Protein AF-A0A8K0U2E3-F1 (afdb_monomer)

Mean predicted aligned error: 23.63 Å

Structure (mmCIF, N/CA/C/O backbone):
data_AF-A0A8K0U2E3-F1
#
_entry.id   AF-A0A8K0U2E3-F1
#
loop_
_atom_site.group_PDB
_atom_site.id
_atom_site.type_symbol
_atom_site.label_atom_id
_atom_site.label_alt_id
_atom_site.label_comp_id
_atom_site.label_asym_id
_atom_site.label_entity_id
_atom_site.label_seq_id
_atom_site.pdbx_PDB_ins_code
_atom_site.Cartn_x
_atom_site.Cartn_y
_atom_site.Cartn_z
_atom_site.occupancy
_atom_site.B_iso_or_equiv
_atom_site.auth_seq_id
_atom_site.auth_comp_id
_atom_site.auth_asym_id
_atom_site.auth_atom_id
_atom_site.pdbx_PDB_model_num
ATOM 1 N N . MET A 1 1 ? -22.862 -29.286 44.235 1.00 39.91 1 MET A N 1
ATOM 2 C CA . MET A 1 1 ? -23.667 -28.315 43.467 1.00 39.91 1 MET A CA 1
ATOM 3 C C . MET A 1 1 ? -22.730 -27.291 42.843 1.00 39.91 1 MET A C 1
ATOM 5 O O . MET A 1 1 ? -22.127 -26.540 43.603 1.00 39.91 1 MET A O 1
ATOM 9 N N . PRO A 1 2 ? -22.522 -27.287 41.516 1.00 45.88 2 PRO A N 1
ATOM 10 C CA . PRO A 1 2 ? -21.773 -26.224 40.852 1.00 45.88 2 PRO A CA 1
ATOM 11 C C . PRO A 1 2 ? -22.603 -24.936 40.886 1.00 45.88 2 PRO A C 1
ATOM 13 O O . PRO A 1 2 ? -23.772 -24.949 40.513 1.00 45.88 2 PRO A O 1
ATOM 16 N N . LEU A 1 3 ? -22.011 -23.831 41.337 1.00 53.16 3 LEU A N 1
ATOM 17 C CA . LEU A 1 3 ? -22.626 -22.511 41.213 1.00 53.16 3 LEU A CA 1
ATOM 18 C C . LEU A 1 3 ? -22.460 -22.038 39.768 1.00 53.16 3 LEU A C 1
ATOM 20 O O . LEU A 1 3 ? -21.389 -21.555 39.389 1.00 53.16 3 LEU A O 1
ATOM 24 N N . ASP A 1 4 ? -23.514 -22.192 38.968 1.00 60.19 4 ASP A N 1
ATOM 25 C CA . ASP A 1 4 ? -23.563 -21.647 37.616 1.00 60.19 4 ASP A CA 1
ATOM 26 C C . ASP A 1 4 ? -23.392 -20.128 37.669 1.00 60.19 4 ASP A C 1
ATOM 28 O O . ASP A 1 4 ? -24.270 -19.385 38.110 1.00 60.19 4 ASP A O 1
ATOM 32 N N . LYS A 1 5 ? -22.238 -19.659 37.186 1.00 64.12 5 LYS A N 1
ATOM 33 C CA . LYS A 1 5 ? -21.924 -18.235 37.026 1.00 64.12 5 LYS A CA 1
ATOM 34 C C . LYS A 1 5 ? -22.698 -17.655 35.839 1.00 64.12 5 LYS A C 1
ATOM 36 O O . LYS A 1 5 ? -22.097 -17.242 34.846 1.00 64.12 5 LYS A O 1
ATOM 41 N N . GLN A 1 6 ? -24.027 -17.640 35.927 1.00 66.62 6 GLN A N 1
ATOM 42 C CA . GLN A 1 6 ? -24.852 -16.881 34.995 1.00 66.62 6 GLN A CA 1
ATOM 43 C C . GLN A 1 6 ? -24.512 -15.399 35.166 1.00 66.62 6 GLN A C 1
ATOM 45 O O . GLN A 1 6 ? -24.670 -14.820 36.240 1.00 66.62 6 GLN A O 1
ATOM 50 N N . SER A 1 7 ? -23.978 -14.794 34.107 1.00 76.00 7 SER A N 1
ATOM 51 C CA . SER A 1 7 ? -23.687 -13.362 34.103 1.00 76.00 7 SER A CA 1
ATOM 52 C C . SER A 1 7 ? -25.001 -12.584 34.148 1.00 76.00 7 SER A C 1
ATOM 54 O O . SER A 1 7 ? -25.938 -12.931 33.432 1.00 76.00 7 SER A O 1
ATOM 56 N N . TYR A 1 8 ? -25.057 -11.494 34.915 1.00 83.12 8 TYR A N 1
ATOM 57 C CA . TYR A 1 8 ? -26.234 -10.617 35.009 1.00 83.12 8 TYR A CA 1
ATOM 58 C C . TYR A 1 8 ? -26.709 -10.094 33.633 1.00 83.12 8 TYR A C 1
ATOM 60 O O . TYR A 1 8 ? -27.889 -9.831 33.424 1.00 83.12 8 TYR A O 1
ATOM 68 N N . GLY A 1 9 ? -25.803 -10.006 32.649 1.00 85.44 9 GLY A N 1
ATOM 69 C CA . GLY A 1 9 ? -26.162 -9.678 31.265 1.00 85.44 9 GLY A CA 1
ATOM 70 C C . GLY A 1 9 ? -26.927 -10.787 30.530 1.00 85.44 9 GLY A C 1
ATOM 71 O O . GLY A 1 9 ? -27.719 -10.486 29.643 1.00 85.44 9 GLY A O 1
ATOM 72 N N . GLN A 1 10 ? -26.736 -12.062 30.889 1.00 83.69 10 GLN A N 1
ATOM 73 C CA . GLN A 1 10 ? -27.467 -13.181 30.280 1.00 83.69 10 GLN A CA 1
ATOM 74 C C . GLN A 1 10 ? -28.921 -13.230 30.750 1.00 83.69 10 GLN A C 1
ATOM 76 O O . GLN A 1 10 ? -29.800 -13.413 29.915 1.00 83.69 10 GLN A O 1
ATOM 81 N N . SER A 1 11 ? -29.185 -13.021 32.044 1.00 86.12 11 SER A N 1
ATOM 82 C CA . SER A 1 11 ? -30.557 -12.955 32.566 1.00 86.12 11 SER A CA 1
ATOM 83 C C . SER A 1 11 ? -31.311 -11.732 32.037 1.00 86.12 11 SER A C 1
ATOM 85 O O . SER A 1 11 ? -32.476 -11.858 31.665 1.00 86.12 11 SER A O 1
ATOM 87 N N . TYR A 1 12 ? -30.640 -10.579 31.914 1.00 87.94 12 TYR A N 1
ATOM 88 C CA . TYR A 1 12 ? -31.217 -9.396 31.270 1.00 87.94 12 TYR A CA 1
ATOM 89 C C . TYR A 1 12 ? -31.563 -9.654 29.800 1.00 87.94 12 TYR A C 1
ATOM 91 O O . TYR A 1 12 ? -32.677 -9.385 29.379 1.00 87.94 12 TYR A O 1
ATOM 99 N N . LEU A 1 13 ? -30.652 -10.219 29.002 1.00 86.44 13 LEU A N 1
ATOM 100 C CA . LEU A 1 13 ? -30.943 -10.506 27.592 1.00 86.44 13 LEU A CA 1
ATOM 101 C C . LEU A 1 13 ? -32.014 -11.601 27.422 1.00 86.44 13 LEU A C 1
ATOM 103 O O . LEU A 1 13 ? -32.830 -11.514 26.504 1.00 86.44 13 LEU A O 1
ATOM 107 N N . ALA A 1 14 ? -32.065 -12.594 28.315 1.00 87.00 14 ALA A N 1
ATOM 108 C CA . ALA A 1 14 ? -33.089 -13.638 28.295 1.00 87.00 14 ALA A CA 1
ATOM 109 C C . ALA A 1 14 ? -34.511 -13.082 28.500 1.00 87.00 14 ALA A C 1
ATOM 111 O O . ALA A 1 14 ? -35.442 -13.579 27.866 1.00 87.00 14 ALA A O 1
ATOM 112 N N . SER A 1 15 ? -34.698 -12.021 29.300 1.00 89.2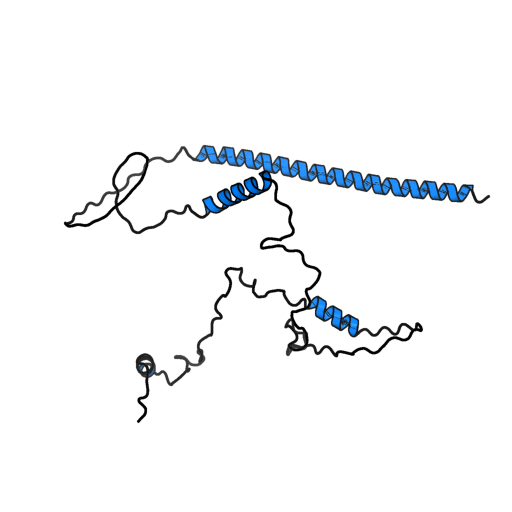5 15 SER A N 1
ATOM 113 C CA . SER A 1 15 ? -36.022 -11.390 29.458 1.00 89.25 15 SER A CA 1
ATOM 114 C C . SER A 1 15 ? -36.508 -10.661 28.196 1.00 89.25 15 SER A C 1
ATOM 116 O O . SER A 1 15 ? -37.713 -10.518 28.009 1.00 89.25 15 SER A O 1
ATOM 118 N N . TYR A 1 16 ? -35.601 -10.299 27.279 1.00 88.44 16 TYR A N 1
ATOM 119 C CA . TYR A 1 16 ? -35.923 -9.820 25.925 1.00 88.44 16 TYR A CA 1
ATOM 120 C C . TYR A 1 16 ? -36.049 -10.953 24.888 1.00 88.44 16 TYR A C 1
ATOM 122 O O . TYR A 1 16 ? -36.019 -10.698 23.684 1.00 88.44 16 TYR A O 1
ATOM 130 N N . GLY A 1 17 ? -36.182 -12.208 25.329 1.00 85.69 17 GLY A N 1
ATOM 131 C CA . GLY A 1 17 ? -36.359 -13.365 24.449 1.00 85.69 17 GLY A CA 1
ATOM 132 C C . GLY A 1 17 ? -35.062 -13.928 23.861 1.00 85.69 17 GLY A C 1
ATOM 133 O O . GLY A 1 17 ? -35.114 -14.680 22.888 1.00 85.69 17 GLY A O 1
ATOM 134 N N . TRP A 1 18 ? -33.890 -13.599 24.420 1.00 86.25 18 TRP A N 1
ATOM 135 C CA . TRP A 1 18 ? -32.633 -14.204 23.973 1.00 86.25 18 TRP A CA 1
ATOM 136 C C . TRP A 1 18 ? -32.542 -15.678 24.392 1.00 86.25 18 TRP A C 1
ATOM 138 O O . TRP A 1 18 ? -32.376 -15.997 25.567 1.00 86.25 18 TRP A O 1
ATOM 148 N N . SER A 1 19 ? -32.630 -16.585 23.419 1.00 78.50 19 SER A N 1
ATOM 149 C CA . SER A 1 19 ? -32.786 -18.027 23.654 1.00 78.50 19 SER A CA 1
ATOM 150 C C . SER A 1 19 ? -31.511 -18.788 24.034 1.00 78.50 19 SER A C 1
ATOM 152 O O . SER A 1 19 ? -31.598 -19.971 24.359 1.00 78.50 19 SER A O 1
ATOM 154 N N . GLY A 1 20 ? -30.321 -18.177 23.986 1.00 76.25 20 GLY A N 1
ATOM 155 C CA . GLY A 1 20 ? -29.100 -18.871 24.400 1.00 76.25 20 GLY A CA 1
ATOM 156 C C . GLY A 1 20 ? -27.780 -18.284 23.908 1.00 76.25 20 GLY A C 1
ATOM 157 O O . GLY A 1 20 ? -27.699 -17.182 23.367 1.00 76.25 20 GLY A O 1
ATOM 158 N N . LYS A 1 21 ? -26.707 -19.058 24.116 1.00 71.94 21 LYS A N 1
ATOM 159 C CA . LYS A 1 21 ? -25.337 -18.690 23.736 1.00 71.94 21 LYS A CA 1
ATOM 160 C C . LYS A 1 21 ? -25.211 -18.603 22.216 1.00 71.94 21 LYS A C 1
ATOM 162 O O . LYS A 1 21 ? -25.062 -19.621 21.550 1.00 71.94 21 LYS A O 1
ATOM 167 N N . GLY A 1 22 ? -25.201 -17.378 21.704 1.00 69.62 22 GLY A N 1
ATOM 168 C CA . GLY A 1 22 ? -24.939 -17.117 20.294 1.00 69.62 22 GLY A CA 1
ATOM 169 C C . GLY A 1 22 ? -26.155 -17.254 19.386 1.00 69.62 22 GLY A C 1
ATOM 170 O O . GLY A 1 22 ? -25.990 -17.536 18.213 1.00 69.62 22 GLY A O 1
ATOM 171 N N . THR A 1 23 ? -27.376 -17.037 19.871 1.00 74.19 23 THR A N 1
ATOM 172 C CA . THR A 1 23 ? -28.478 -16.680 18.959 1.00 74.19 23 THR A CA 1
ATOM 173 C C . THR A 1 23 ? -28.447 -15.166 18.726 1.00 74.19 23 THR A C 1
ATOM 175 O O . THR A 1 23 ? -28.093 -14.411 19.627 1.00 74.19 23 THR A O 1
ATOM 178 N N . GLY A 1 24 ? -28.801 -14.669 17.545 1.00 72.06 24 GLY A N 1
ATOM 179 C CA . GLY A 1 24 ? -29.057 -13.236 17.379 1.00 72.06 24 GLY A CA 1
ATOM 180 C C . GLY A 1 24 ? -30.372 -12.812 18.052 1.00 72.06 24 GLY A C 1
ATOM 181 O O . GLY A 1 24 ? -31.293 -13.616 18.139 1.00 72.06 24 GLY A O 1
ATOM 182 N N . LEU A 1 25 ? -30.518 -11.540 18.461 1.00 75.31 25 LEU A N 1
ATOM 183 C CA . LEU A 1 25 ? -31.824 -10.997 18.903 1.00 75.31 25 LEU A CA 1
ATOM 184 C C . LEU A 1 25 ? -32.874 -11.004 17.768 1.00 75.31 25 LEU A C 1
ATOM 186 O O . LEU A 1 25 ? -34.074 -10.938 18.004 1.00 75.31 25 LEU A O 1
ATOM 190 N N . ARG A 1 26 ? -32.412 -11.075 16.515 1.00 83.75 26 ARG A N 1
ATOM 191 C CA . ARG A 1 26 ? -33.229 -11.251 15.311 1.00 83.75 26 ARG A CA 1
ATOM 192 C C . ARG A 1 26 ? -32.776 -12.512 14.583 1.00 83.75 26 ARG A C 1
ATOM 194 O O . ARG A 1 26 ? -31.583 -12.823 14.578 1.00 83.75 26 ARG A O 1
ATOM 201 N N . HIS A 1 27 ? -33.703 -13.191 13.910 1.00 80.06 27 HIS A N 1
ATOM 202 C CA . HIS A 1 27 ? -33.363 -14.289 13.006 1.00 80.06 27 HIS A CA 1
ATOM 203 C C . HIS A 1 27 ? -32.354 -13.822 11.942 1.00 80.06 27 HIS A C 1
ATOM 205 O O . HIS A 1 27 ? -32.495 -12.739 11.375 1.00 80.06 27 HIS A O 1
ATOM 211 N N . GLY A 1 28 ? -31.317 -14.629 11.704 1.00 83.50 28 GLY A N 1
ATOM 212 C CA . GLY A 1 28 ? -30.241 -14.323 10.754 1.00 83.50 28 GLY A CA 1
ATOM 213 C C . GLY A 1 28 ? -29.160 -13.348 11.247 1.00 83.50 28 GLY A C 1
ATOM 214 O O . GLY A 1 28 ? -28.237 -13.059 10.487 1.00 83.50 28 GLY A O 1
ATOM 215 N N . ALA A 1 29 ? -29.224 -12.840 12.484 1.00 85.06 29 ALA A N 1
ATOM 216 C CA . ALA A 1 29 ? -28.121 -12.059 13.055 1.00 85.06 29 ALA A CA 1
ATOM 217 C C . ALA A 1 29 ? -26.962 -12.959 13.541 1.00 85.06 29 ALA A C 1
ATOM 219 O O . ALA A 1 29 ? -27.139 -14.152 13.778 1.00 85.06 29 ALA A O 1
ATOM 220 N N . ILE A 1 30 ? -25.761 -12.378 13.660 1.00 84.25 30 ILE A N 1
ATOM 221 C CA . ILE A 1 30 ? -24.518 -13.125 13.907 1.00 84.25 30 ILE A CA 1
ATOM 222 C C . ILE A 1 30 ? -24.527 -13.895 15.234 1.00 84.25 30 ILE A C 1
ATOM 224 O O . ILE A 1 30 ? -24.813 -13.346 16.294 1.00 84.25 30 ILE A O 1
ATOM 228 N N . GLU A 1 31 ? -24.141 -15.168 15.164 1.00 86.25 31 GLU A N 1
ATOM 229 C CA . GLU A 1 31 ? -24.108 -16.068 16.321 1.00 86.25 31 GLU A CA 1
ATOM 230 C C . GLU A 1 31 ? -22.836 -15.942 17.167 1.00 86.25 31 GLU A C 1
ATOM 232 O O . GLU A 1 31 ? -22.811 -16.246 18.359 1.00 86.25 31 GLU A O 1
ATOM 237 N N . ARG A 1 32 ? -21.734 -15.521 16.541 1.00 85.25 32 ARG A N 1
ATOM 238 C CA . ARG A 1 32 ? -20.401 -15.482 17.153 1.00 85.25 32 ARG A CA 1
ATOM 239 C C . ARG A 1 32 ? -19.838 -14.064 17.071 1.00 85.25 32 ARG A C 1
ATOM 241 O O . ARG A 1 32 ? -20.036 -13.405 16.048 1.00 85.25 32 ARG A O 1
ATOM 248 N N . PRO A 1 33 ? -19.125 -13.589 18.108 1.00 86.94 33 PRO A N 1
ATOM 249 C CA . PRO A 1 33 ? -18.471 -12.289 18.057 1.00 86.94 33 PRO A CA 1
ATOM 250 C C . PRO A 1 33 ? -17.431 -12.267 16.932 1.00 86.94 33 PRO A C 1
ATOM 252 O O . PRO A 1 33 ? -16.695 -13.234 16.727 1.00 86.94 33 PRO A O 1
ATOM 255 N N . LEU A 1 34 ? -17.354 -11.149 16.210 1.00 88.44 34 LEU A N 1
ATOM 256 C CA . LEU A 1 34 ? -16.350 -10.962 15.169 1.00 88.44 34 LEU A CA 1
ATOM 257 C C . LEU A 1 34 ? -14.987 -10.714 15.822 1.00 88.44 34 LEU A C 1
ATOM 259 O O . LEU A 1 34 ? -14.766 -9.682 16.453 1.00 88.44 34 LEU A O 1
ATOM 263 N N . ALA A 1 35 ? -14.062 -11.658 15.655 1.00 92.19 35 ALA A N 1
ATOM 264 C CA . ALA A 1 35 ? -12.676 -11.483 16.066 1.00 92.19 35 ALA A CA 1
ATOM 265 C C . ALA A 1 35 ? -11.995 -10.449 15.153 1.00 92.19 35 ALA A C 1
ATOM 267 O O . ALA A 1 35 ? -11.624 -10.755 14.020 1.00 92.19 35 ALA A O 1
ATOM 268 N N . ILE A 1 36 ? -11.839 -9.218 15.643 1.00 91.31 36 ILE A N 1
ATOM 269 C CA . ILE A 1 36 ? -11.103 -8.163 14.940 1.00 91.31 36 ILE A CA 1
ATOM 270 C C . ILE A 1 36 ? -9.603 -8.380 15.203 1.00 91.31 36 ILE A C 1
ATOM 272 O O . ILE A 1 36 ? -9.179 -8.268 16.355 1.00 91.31 36 ILE A O 1
ATOM 276 N N . PRO A 1 37 ? -8.778 -8.692 14.185 1.00 86.56 37 PRO A N 1
ATOM 277 C CA . PRO A 1 37 ? -7.342 -8.838 14.385 1.00 86.56 37 PRO A CA 1
ATOM 278 C C . PRO A 1 37 ? -6.730 -7.473 14.750 1.00 86.56 37 PRO A C 1
ATOM 280 O O . PRO A 1 37 ? -6.921 -6.506 14.005 1.00 86.56 37 PRO A O 1
ATOM 283 N N . PRO A 1 38 ? -5.990 -7.356 15.868 1.00 89.75 38 PRO A N 1
ATOM 284 C CA . PRO A 1 38 ? -5.374 -6.096 16.255 1.00 89.75 38 PRO A CA 1
ATOM 285 C C . PRO A 1 38 ? -4.257 -5.721 15.278 1.00 89.75 38 PRO A C 1
ATOM 287 O O . PRO A 1 38 ? -3.482 -6.569 14.824 1.00 89.75 38 PRO A O 1
ATOM 290 N N . LYS A 1 39 ? -4.145 -4.426 14.980 1.00 89.75 39 LYS A N 1
ATOM 291 C CA . LYS A 1 39 ? -3.051 -3.891 14.169 1.00 89.75 39 LYS A CA 1
ATOM 292 C C . LYS A 1 39 ? -1.750 -3.963 14.977 1.00 89.75 39 LYS A C 1
ATOM 294 O O . LYS A 1 39 ? -1.621 -3.279 15.987 1.00 89.75 39 LYS A O 1
ATOM 299 N N . LYS A 1 40 ? -0.798 -4.792 14.538 1.00 88.31 40 LYS A N 1
ATOM 300 C CA . LYS A 1 40 ? 0.477 -5.008 15.247 1.00 88.31 40 LYS A CA 1
ATOM 301 C C . LYS A 1 40 ? 1.491 -3.885 15.021 1.00 88.31 40 LYS A C 1
ATOM 303 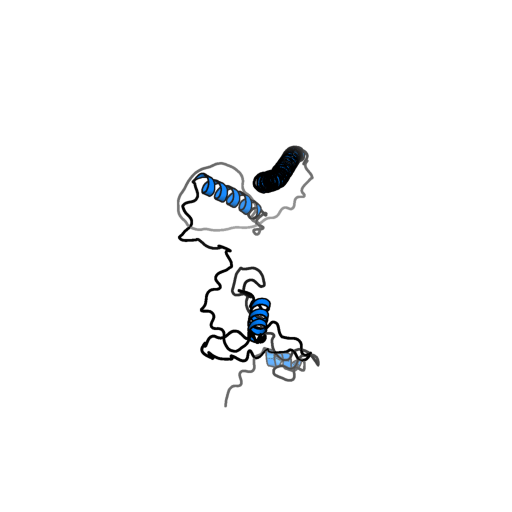O O . LYS A 1 40 ? 2.307 -3.619 15.895 1.00 88.31 40 LYS A O 1
ATOM 308 N N . ASN A 1 41 ? 1.442 -3.233 13.860 1.00 84.62 41 ASN A N 1
ATOM 309 C CA . ASN A 1 41 ? 2.393 -2.203 13.462 1.00 84.62 41 ASN A CA 1
ATOM 310 C C . ASN A 1 41 ? 1.783 -0.784 13.461 1.00 84.62 41 ASN A C 1
ATOM 312 O O . ASN A 1 41 ? 0.569 -0.578 13.417 1.00 84.62 41 ASN A O 1
ATOM 316 N N . LEU A 1 42 ? 2.645 0.235 13.412 1.00 87.56 42 LEU A N 1
ATOM 317 C CA . LEU A 1 42 ? 2.232 1.613 13.107 1.00 87.56 42 LEU A CA 1
ATOM 318 C C . LEU A 1 42 ? 2.202 1.914 11.594 1.00 87.56 42 LEU A C 1
ATOM 320 O O . LEU A 1 42 ? 1.764 2.990 11.198 1.00 87.56 42 LEU A O 1
ATOM 324 N N . GLY A 1 43 ? 2.599 0.961 10.742 1.00 84.12 43 GLY A N 1
ATOM 325 C CA . GLY A 1 43 ? 2.661 1.113 9.285 1.00 84.12 43 GLY A CA 1
ATOM 326 C C . GLY A 1 43 ? 1.306 1.302 8.590 1.00 84.12 43 GLY A C 1
ATOM 327 O O . GLY A 1 43 ? 0.243 1.276 9.211 1.00 84.12 43 GLY A O 1
ATOM 328 N N . GLY A 1 44 ? 1.338 1.498 7.270 1.00 84.31 44 GLY A N 1
ATOM 329 C CA . GLY A 1 44 ? 0.122 1.560 6.455 1.00 84.31 44 GLY A C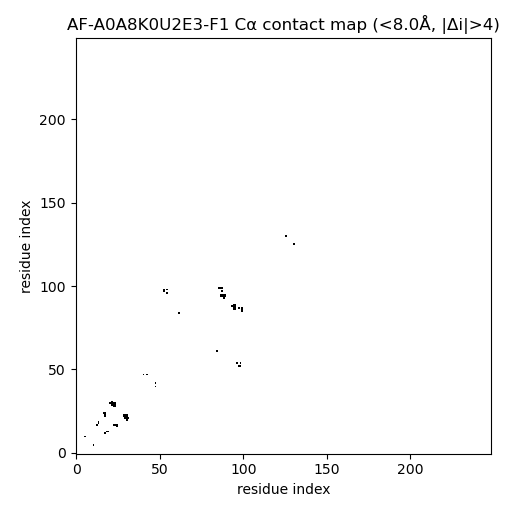A 1
ATOM 330 C C . GLY A 1 44 ? -0.667 0.246 6.486 1.00 84.31 44 GLY A C 1
ATOM 331 O O . GLY A 1 44 ? -0.099 -0.828 6.698 1.00 84.31 44 GLY A O 1
ATOM 332 N N . LEU A 1 45 ? -1.981 0.321 6.254 1.00 79.00 45 LEU A N 1
ATOM 333 C CA . LEU A 1 45 ? -2.809 -0.874 6.097 1.00 79.00 45 LEU A CA 1
ATOM 334 C C . LEU A 1 45 ? -2.277 -1.690 4.909 1.00 79.00 45 LEU A C 1
ATOM 336 O O . LEU A 1 45 ? -2.157 -1.169 3.804 1.00 79.00 45 LEU A O 1
ATOM 340 N N . GLY A 1 46 ? -1.934 -2.955 5.146 1.00 75.62 46 GLY A N 1
ATOM 341 C CA . GLY A 1 46 ? -1.296 -3.797 4.136 1.00 75.62 46 GLY A CA 1
ATOM 342 C C . GLY A 1 46 ? 0.232 -3.721 4.075 1.00 75.62 46 GLY A C 1
ATOM 343 O O . GLY A 1 46 ? 0.783 -4.394 3.215 1.00 75.62 46 GLY A O 1
ATOM 344 N N . LYS A 1 47 ? 0.917 -2.990 4.977 1.00 77.88 47 LYS A N 1
ATOM 345 C CA . LYS A 1 47 ? 2.377 -3.136 5.153 1.00 77.88 47 LYS A CA 1
ATOM 346 C C . LYS A 1 47 ? 2.707 -4.573 5.576 1.00 77.88 47 LYS A C 1
ATOM 348 O O . LYS A 1 47 ? 3.309 -5.277 4.787 1.00 77.88 47 LYS A O 1
ATOM 353 N N . ASP A 1 48 ? 2.123 -5.035 6.691 1.00 68.31 48 ASP A N 1
ATOM 354 C CA . ASP A 1 48 ? 2.257 -6.415 7.213 1.00 68.31 48 ASP A CA 1
ATOM 355 C C . ASP A 1 48 ? 1.575 -7.492 6.331 1.00 68.31 48 ASP A C 1
ATOM 357 O O . ASP A 1 48 ? 1.356 -8.631 6.744 1.00 68.31 48 ASP A O 1
ATOM 361 N N . ARG A 1 49 ? 1.205 -7.154 5.088 1.00 68.44 49 ARG A N 1
ATOM 362 C CA . ARG A 1 49 ? 1.077 -8.145 4.008 1.00 68.44 49 ARG A CA 1
ATOM 363 C C . ARG A 1 49 ? 2.449 -8.285 3.344 1.00 68.44 49 ARG A C 1
ATOM 365 O O . ARG A 1 49 ? 2.541 -8.212 2.118 1.00 68.44 49 ARG A O 1
ATOM 372 N N . ASP A 1 50 ? 3.474 -8.402 4.193 1.00 62.66 50 ASP A N 1
ATOM 373 C CA . ASP A 1 50 ? 4.882 -8.253 3.850 1.00 62.66 50 ASP A CA 1
ATOM 374 C C . ASP A 1 50 ? 5.242 -9.173 2.694 1.00 62.66 50 ASP A C 1
ATOM 376 O O . ASP A 1 50 ? 4.748 -10.304 2.609 1.00 62.66 50 ASP A O 1
ATOM 380 N N . GLU A 1 51 ? 6.111 -8.662 1.819 1.00 59.44 51 GLU A N 1
ATOM 381 C CA . GLU A 1 51 ? 6.758 -9.441 0.765 1.00 59.44 51 GLU A CA 1
ATOM 382 C C . GLU A 1 51 ? 5.743 -10.314 0.027 1.00 59.44 51 GLU A C 1
ATOM 384 O O . GLU A 1 51 ? 5.716 -11.544 0.156 1.00 59.44 51 GLU A O 1
ATOM 389 N N . ALA A 1 52 ? 4.829 -9.643 -0.686 1.00 60.69 52 ALA A N 1
ATOM 390 C CA . ALA A 1 52 ? 3.797 -10.297 -1.472 1.00 60.69 52 ALA A CA 1
ATOM 391 C C . ALA A 1 52 ? 4.436 -11.436 -2.266 1.00 60.69 52 ALA A C 1
ATOM 393 O O . ALA A 1 52 ? 5.257 -11.180 -3.144 1.00 60.69 52 ALA A O 1
ATOM 394 N N . PHE A 1 53 ? 4.063 -12.675 -1.912 1.00 65.38 53 PHE A N 1
ATOM 395 C CA . PHE A 1 53 ? 4.500 -13.889 -2.593 1.00 65.38 53 PHE A CA 1
ATOM 396 C C . PHE A 1 53 ? 4.430 -13.611 -4.088 1.00 65.38 53 PHE A C 1
ATOM 398 O O . PHE A 1 53 ? 3.322 -13.323 -4.565 1.00 65.38 53 PHE A O 1
ATOM 405 N N . PRO A 1 54 ? 5.577 -13.580 -4.793 1.00 77.62 54 PRO A N 1
ATOM 406 C CA . PRO A 1 54 ? 5.614 -13.129 -6.168 1.00 77.62 54 PRO A CA 1
ATOM 407 C C . PRO A 1 54 ? 4.978 -14.234 -7.000 1.00 77.62 54 PRO A C 1
ATOM 409 O O . PRO A 1 54 ? 5.649 -15.118 -7.517 1.00 77.62 54 PRO A O 1
ATOM 412 N N . PHE A 1 55 ? 3.646 -14.225 -7.075 1.00 76.44 55 PHE A N 1
ATOM 413 C CA . PHE A 1 55 ? 2.892 -15.331 -7.654 1.00 76.44 55 PHE A CA 1
ATOM 414 C C . PHE A 1 55 ? 3.277 -15.528 -9.121 1.00 76.44 55 PHE A C 1
ATOM 416 O O . PHE A 1 55 ? 3.271 -16.654 -9.593 1.00 76.44 55 PHE A O 1
ATOM 423 N N . TRP A 1 56 ? 3.664 -14.442 -9.801 1.00 81.19 56 TRP A N 1
ATOM 424 C CA . TRP A 1 56 ? 4.256 -14.453 -11.133 1.00 81.19 56 TRP A CA 1
ATOM 425 C C . TRP A 1 56 ? 5.574 -15.217 -11.201 1.00 81.19 56 TRP A C 1
ATOM 427 O O . TRP A 1 56 ? 5.748 -15.982 -12.136 1.00 81.19 56 TRP A O 1
ATOM 437 N N . ASP A 1 57 ? 6.467 -15.050 -10.226 1.00 78.38 57 ASP A N 1
ATOM 438 C CA . ASP A 1 57 ? 7.752 -15.754 -10.166 1.00 78.38 57 ASP A CA 1
ATOM 439 C C . ASP A 1 57 ? 7.543 -17.243 -9.862 1.00 78.38 57 ASP A C 1
ATOM 441 O O . ASP A 1 57 ? 8.037 -18.098 -10.585 1.00 78.38 57 ASP A O 1
ATOM 445 N N . HIS A 1 58 ? 6.684 -17.580 -8.894 1.00 79.00 58 HIS A N 1
ATOM 446 C CA . HIS A 1 58 ? 6.329 -18.977 -8.621 1.00 79.00 58 HIS A CA 1
ATOM 447 C C . HIS A 1 58 ? 5.586 -19.644 -9.796 1.00 79.00 58 HIS A C 1
ATOM 449 O O . HIS A 1 58 ? 5.826 -20.811 -10.106 1.00 79.00 58 HIS A O 1
ATOM 455 N N . LEU A 1 59 ? 4.685 -18.921 -10.471 1.00 83.06 59 LEU A N 1
ATOM 456 C CA . LEU A 1 59 ? 4.002 -19.392 -11.679 1.00 83.06 59 LEU A CA 1
ATOM 457 C C . LEU A 1 59 ? 4.992 -19.580 -12.834 1.00 83.06 59 LEU A C 1
ATOM 459 O O . LEU A 1 59 ? 4.914 -20.589 -13.528 1.00 83.06 59 LEU A O 1
ATOM 463 N N . PHE A 1 60 ? 5.928 -18.647 -13.016 1.00 83.56 60 PHE A N 1
ATOM 464 C CA . PHE A 1 60 ? 6.963 -18.710 -14.043 1.00 83.56 60 PHE A CA 1
ATOM 465 C C . PHE A 1 60 ? 7.942 -19.860 -13.790 1.00 83.56 60 PHE A C 1
ATOM 467 O O . PHE A 1 60 ? 8.164 -20.656 -14.693 1.00 83.56 60 PHE A O 1
ATOM 474 N N . ALA A 1 61 ? 8.453 -20.009 -12.566 1.00 82.69 61 ALA A N 1
ATOM 475 C CA . ALA A 1 61 ? 9.362 -21.083 -12.172 1.00 82.69 61 ALA A CA 1
ATOM 476 C C . ALA A 1 61 ? 8.717 -22.475 -12.277 1.00 82.69 61 ALA A C 1
ATOM 478 O O . ALA A 1 61 ? 9.375 -23.444 -12.645 1.00 82.69 61 ALA A O 1
ATOM 479 N N . ALA A 1 62 ? 7.422 -22.598 -11.980 1.00 79.94 62 ALA A N 1
ATOM 480 C CA . ALA A 1 62 ? 6.694 -23.845 -12.192 1.00 79.94 62 ALA A CA 1
ATOM 481 C C . ALA A 1 62 ? 6.399 -24.103 -13.680 1.00 79.94 62 ALA A C 1
ATOM 483 O O . ALA A 1 62 ? 6.478 -25.245 -14.126 1.00 79.94 62 ALA A O 1
ATOM 484 N N . ALA A 1 63 ? 6.078 -23.063 -14.458 1.00 81.88 63 ALA A N 1
ATOM 485 C CA . ALA A 1 63 ? 5.855 -23.185 -15.896 1.00 81.88 63 ALA A CA 1
ATOM 486 C C . ALA A 1 63 ? 7.146 -23.551 -16.643 1.00 81.88 63 ALA A C 1
ATOM 488 O O . ALA A 1 63 ? 7.114 -24.441 -17.485 1.00 81.88 63 ALA A O 1
ATOM 489 N N . SER A 1 64 ? 8.286 -22.941 -16.305 1.00 82.25 64 SER A N 1
ATOM 490 C CA . SER A 1 64 ? 9.583 -23.277 -16.902 1.00 82.25 64 SER A CA 1
ATOM 491 C C . SER A 1 64 ? 10.005 -24.709 -16.569 1.00 82.25 64 SER A C 1
ATOM 493 O O . SER A 1 64 ? 10.406 -25.434 -17.473 1.00 82.25 64 SER A O 1
ATOM 495 N N . LYS A 1 65 ? 9.806 -25.165 -15.322 1.00 79.19 65 LYS A N 1
ATOM 496 C CA . LYS A 1 65 ? 10.000 -26.575 -14.929 1.00 79.19 65 LYS A CA 1
ATOM 497 C C . LYS A 1 65 ? 9.063 -27.552 -15.653 1.00 79.19 65 LYS A C 1
ATOM 499 O O . LYS A 1 65 ? 9.439 -28.697 -15.876 1.00 79.19 65 LYS A O 1
ATOM 504 N N . ALA A 1 66 ? 7.847 -27.131 -16.006 1.00 77.31 66 ALA A N 1
ATOM 505 C CA . ALA A 1 66 ? 6.883 -27.974 -16.716 1.00 77.31 66 ALA A CA 1
ATOM 506 C C . ALA A 1 66 ? 7.159 -28.084 -18.230 1.00 77.31 66 ALA A C 1
ATOM 508 O O . ALA A 1 66 ? 6.713 -29.044 -18.863 1.00 77.31 66 ALA A O 1
ATOM 509 N N . ILE A 1 67 ? 7.881 -27.128 -18.826 1.00 79.19 67 ILE A N 1
ATOM 510 C CA . ILE A 1 67 ? 8.224 -27.135 -20.254 1.00 79.19 67 ILE A CA 1
ATOM 511 C C . ILE A 1 67 ? 9.498 -27.968 -20.460 1.00 79.19 67 ILE A C 1
ATOM 513 O O . ILE A 1 67 ? 10.613 -27.454 -20.529 1.00 79.19 67 ILE A O 1
ATOM 517 N N . THR A 1 68 ? 9.321 -29.280 -20.603 1.00 70.81 68 THR A N 1
ATOM 518 C CA . THR A 1 68 ? 10.388 -30.200 -21.024 1.00 70.81 68 THR A CA 1
ATOM 519 C C . THR A 1 68 ? 10.656 -30.052 -22.525 1.00 70.81 68 THR A C 1
ATOM 521 O O . THR A 1 68 ? 10.078 -30.746 -23.363 1.00 70.81 68 THR A O 1
ATOM 524 N N . ILE A 1 69 ? 11.544 -29.124 -22.894 1.00 70.44 69 ILE A N 1
ATOM 525 C CA . ILE A 1 69 ? 12.042 -29.039 -24.272 1.00 70.44 69 ILE A CA 1
ATOM 526 C C . ILE A 1 69 ? 12.966 -30.236 -24.508 1.00 70.44 69 ILE A C 1
ATOM 528 O O . ILE A 1 69 ? 14.053 -30.302 -23.940 1.00 70.44 69 ILE A O 1
ATOM 532 N N . LYS A 1 70 ? 12.557 -31.171 -25.374 1.00 61.09 70 LYS A N 1
ATOM 533 C CA . LYS A 1 70 ? 13.447 -32.223 -25.888 1.00 61.09 70 LYS A CA 1
ATOM 534 C C . LYS A 1 70 ? 14.472 -31.607 -26.843 1.00 61.09 70 LYS A C 1
ATOM 536 O O . LYS A 1 70 ? 14.308 -31.668 -28.060 1.00 61.09 70 LYS A O 1
ATOM 541 N N . VAL A 1 71 ? 15.512 -30.997 -26.286 1.00 53.78 71 VAL A N 1
ATOM 542 C CA . VAL A 1 71 ? 16.723 -30.660 -27.033 1.00 53.78 71 VAL A CA 1
ATOM 543 C C . VAL A 1 71 ? 17.473 -31.968 -27.248 1.00 53.78 71 VAL A C 1
ATOM 545 O O . VAL A 1 71 ? 17.984 -32.556 -26.302 1.00 53.78 71 VAL A O 1
ATOM 548 N N . THR A 1 72 ? 17.509 -32.456 -28.485 1.00 46.31 72 THR A N 1
ATOM 549 C CA . THR A 1 72 ? 18.362 -33.587 -28.865 1.00 46.31 72 THR A CA 1
ATOM 550 C C . THR A 1 72 ? 19.804 -33.098 -28.976 1.00 46.31 72 THR A C 1
ATOM 552 O O . THR A 1 72 ? 20.280 -32.817 -30.076 1.00 46.31 72 THR A O 1
ATOM 555 N N . SER A 1 73 ? 20.469 -32.947 -27.834 1.00 49.06 73 SER A N 1
ATOM 556 C CA . SER A 1 73 ? 21.914 -32.768 -27.757 1.00 49.06 73 SER A CA 1
ATOM 557 C C . SER A 1 73 ? 22.451 -33.638 -26.630 1.00 49.06 73 SER A C 1
ATOM 559 O O . SER A 1 73 ? 21.899 -33.659 -25.536 1.00 49.06 73 SER A O 1
ATOM 561 N N . ASP A 1 74 ? 23.484 -34.383 -26.981 1.00 53.00 74 ASP A N 1
ATOM 562 C CA . ASP A 1 74 ? 24.178 -35.402 -26.206 1.00 53.00 74 ASP A CA 1
ATOM 563 C C . ASP A 1 74 ? 24.986 -34.776 -25.054 1.00 53.00 74 ASP A C 1
ATOM 565 O O . ASP A 1 74 ? 25.967 -34.093 -25.326 1.00 53.00 74 ASP A O 1
ATOM 569 N N . GLU A 1 75 ? 24.550 -34.961 -23.802 1.00 48.62 75 GLU A N 1
ATOM 570 C CA . GLU A 1 75 ? 25.398 -35.020 -22.593 1.00 48.62 75 GLU A CA 1
ATOM 571 C C . GLU A 1 75 ? 24.565 -35.507 -21.387 1.00 48.62 75 GLU A C 1
ATOM 573 O O . GLU A 1 75 ? 23.363 -35.237 -21.297 1.00 48.62 75 GLU A O 1
ATOM 578 N N . GLU A 1 76 ? 25.181 -36.279 -20.486 1.00 53.03 76 GLU A N 1
ATOM 579 C CA . GLU A 1 76 ? 24.511 -36.867 -19.315 1.00 53.03 76 GLU A CA 1
ATOM 580 C C . GLU A 1 76 ? 24.430 -35.874 -18.148 1.00 53.03 76 GLU A C 1
ATOM 582 O O . GLU A 1 76 ? 25.440 -35.277 -17.783 1.00 53.03 76 GLU A O 1
ATOM 587 N N . ASP A 1 77 ? 23.259 -35.746 -17.511 1.00 45.19 77 ASP A N 1
ATOM 588 C CA . ASP A 1 77 ? 23.141 -35.056 -16.219 1.00 45.19 77 ASP A CA 1
ATOM 589 C C . ASP A 1 77 ? 21.971 -35.592 -15.361 1.00 45.19 77 ASP A C 1
ATOM 591 O O . ASP A 1 77 ? 20.949 -36.067 -15.873 1.00 45.19 77 ASP A O 1
ATOM 595 N N . ASP A 1 78 ? 22.152 -35.551 -14.040 1.00 46.25 78 ASP A N 1
ATOM 596 C CA . ASP A 1 78 ? 21.412 -36.329 -13.026 1.00 46.25 78 ASP A CA 1
ATOM 597 C C . ASP A 1 78 ? 19.914 -35.935 -12.864 1.00 46.25 78 ASP A C 1
ATOM 599 O O . ASP A 1 78 ? 19.590 -34.743 -12.764 1.00 46.25 78 ASP A O 1
ATOM 603 N N . PRO A 1 79 ? 18.962 -36.890 -12.719 1.00 46.97 79 PRO A N 1
ATOM 604 C CA . PRO A 1 79 ? 17.535 -36.603 -12.528 1.00 46.97 79 PRO A CA 1
ATOM 605 C C . PRO A 1 79 ? 17.199 -36.153 -11.091 1.00 46.97 79 PRO A C 1
ATOM 607 O O . PRO A 1 79 ? 16.484 -36.828 -10.342 1.00 46.97 79 PRO A O 1
ATOM 610 N N . SER A 1 80 ? 17.676 -34.971 -10.704 1.00 44.22 80 SER A N 1
ATOM 611 C CA . SER A 1 80 ? 17.390 -34.365 -9.398 1.00 44.22 80 SER A CA 1
ATOM 612 C C . SER A 1 80 ? 15.958 -33.797 -9.302 1.00 44.22 80 SER A C 1
ATOM 614 O O . SER A 1 80 ? 15.637 -32.708 -9.768 1.00 44.22 80 SER A O 1
ATOM 616 N N . GLU A 1 81 ? 15.091 -34.576 -8.649 1.00 48.62 81 GLU A N 1
ATOM 617 C CA . GLU A 1 81 ? 13.775 -34.212 -8.094 1.00 48.62 81 GLU A CA 1
ATOM 618 C C . GLU A 1 81 ? 12.788 -33.439 -8.997 1.00 48.62 81 GLU A C 1
ATOM 620 O O . GLU A 1 81 ? 12.627 -32.213 -8.926 1.00 48.62 81 GLU A O 1
ATOM 625 N N . VAL A 1 82 ? 11.947 -34.200 -9.713 1.00 49.84 82 VAL A N 1
ATOM 626 C CA . VAL A 1 82 ? 10.697 -33.703 -10.320 1.00 49.84 82 VAL A CA 1
ATOM 627 C C . VAL A 1 82 ? 9.674 -33.358 -9.225 1.00 49.84 82 VAL A C 1
ATOM 629 O O . VAL A 1 82 ? 8.708 -34.077 -8.967 1.00 49.84 82 VAL A O 1
ATOM 632 N N . THR A 1 83 ? 9.883 -32.224 -8.560 1.00 51.25 83 THR A N 1
ATOM 633 C CA . THR A 1 83 ? 8.967 -31.664 -7.560 1.00 51.25 83 THR A CA 1
ATOM 634 C C . THR A 1 83 ? 7.679 -31.189 -8.235 1.00 51.25 83 THR A C 1
ATOM 636 O O . THR A 1 83 ? 7.582 -30.066 -8.731 1.00 51.25 83 THR A O 1
ATOM 639 N N . THR A 1 84 ? 6.658 -32.052 -8.261 1.00 56.12 84 THR A N 1
ATOM 640 C CA . THR A 1 84 ? 5.330 -31.739 -8.811 1.00 56.12 84 THR A CA 1
ATOM 641 C C . THR A 1 84 ? 4.677 -30.599 -8.024 1.00 56.12 84 THR A C 1
ATOM 643 O O . THR A 1 84 ? 4.160 -30.797 -6.921 1.00 56.12 84 THR A O 1
ATOM 646 N N . VAL A 1 85 ? 4.704 -29.389 -8.587 1.00 60.78 85 VAL A N 1
ATOM 647 C CA . VAL A 1 85 ? 4.217 -28.174 -7.920 1.00 60.78 85 VAL A CA 1
ATOM 648 C C . VAL A 1 85 ? 2.683 -28.154 -7.904 1.00 60.78 85 VAL A C 1
ATOM 650 O O . VAL A 1 85 ? 2.030 -27.724 -8.856 1.00 60.78 85 VAL A O 1
ATOM 653 N N . ASN A 1 86 ? 2.090 -28.628 -6.806 1.00 65.88 86 ASN A N 1
ATOM 654 C CA . ASN A 1 86 ? 0.638 -28.690 -6.637 1.00 65.88 86 ASN A CA 1
ATOM 655 C C . ASN A 1 86 ? 0.020 -27.291 -6.467 1.00 65.88 86 ASN A C 1
ATOM 657 O O . ASN A 1 86 ? 0.067 -26.681 -5.397 1.00 65.88 86 ASN A O 1
ATOM 661 N N . PHE A 1 87 ? -0.605 -26.786 -7.532 1.00 68.94 87 PHE A N 1
ATOM 662 C CA . PHE A 1 87 ? -1.320 -25.512 -7.516 1.00 68.94 87 PHE A CA 1
ATOM 663 C C . PHE A 1 87 ? -2.718 -25.628 -6.902 1.00 68.94 87 PHE A C 1
ATOM 665 O O . PHE A 1 87 ? -3.610 -26.263 -7.465 1.00 68.94 87 PHE A O 1
ATOM 672 N N . ASN A 1 88 ? -2.953 -24.889 -5.818 1.00 70.94 88 ASN A N 1
ATOM 673 C CA . ASN A 1 88 ? -4.294 -24.683 -5.276 1.00 70.94 88 ASN A CA 1
ATOM 674 C C . ASN A 1 88 ? -5.148 -23.876 -6.269 1.00 70.94 88 ASN A C 1
ATOM 676 O O . ASN A 1 88 ? -4.907 -22.680 -6.473 1.00 70.94 88 ASN A O 1
ATOM 680 N N . ARG A 1 89 ? -6.157 -24.514 -6.870 1.00 80.56 89 ARG A N 1
ATOM 681 C CA . ARG A 1 89 ? -7.172 -23.857 -7.709 1.00 80.56 89 ARG A CA 1
ATOM 682 C C . ARG A 1 89 ? -8.374 -23.447 -6.855 1.00 80.56 89 ARG A C 1
ATOM 684 O O . ARG A 1 89 ? -8.738 -24.123 -5.899 1.00 80.56 89 ARG A O 1
ATOM 691 N N . THR A 1 90 ? -8.983 -22.321 -7.198 1.00 76.62 90 THR A N 1
ATOM 692 C CA . THR A 1 90 ? -10.288 -21.903 -6.666 1.00 76.62 90 THR A CA 1
ATOM 693 C C . THR A 1 90 ? -11.405 -22.780 -7.240 1.00 76.62 90 THR A C 1
ATOM 695 O O . THR A 1 90 ? -11.204 -23.459 -8.246 1.00 76.62 90 THR A O 1
ATOM 698 N N . THR A 1 91 ? -12.602 -22.746 -6.645 1.00 78.69 91 THR A N 1
ATOM 699 C CA . THR A 1 91 ? -13.781 -23.516 -7.099 1.00 78.69 91 THR A CA 1
ATOM 700 C C . THR A 1 91 ? -14.144 -23.270 -8.571 1.00 78.69 91 THR A C 1
ATOM 702 O O . THR A 1 91 ? -14.723 -24.134 -9.216 1.00 78.69 91 THR A O 1
ATOM 705 N N . THR A 1 92 ? -13.769 -22.114 -9.128 1.00 79.56 92 THR A N 1
ATOM 706 C CA . THR A 1 92 ? -13.947 -21.746 -10.543 1.00 79.56 92 THR A CA 1
ATOM 707 C C . THR A 1 92 ? -12.809 -22.222 -11.461 1.00 79.56 92 THR A C 1
ATOM 709 O O . THR A 1 92 ? -12.739 -21.815 -12.617 1.00 79.56 92 THR A O 1
ATOM 712 N N . GLY A 1 93 ? -11.879 -23.044 -10.964 1.00 77.62 93 GLY A N 1
ATOM 713 C CA . GLY A 1 93 ? -10.730 -23.570 -11.713 1.00 77.62 93 GLY A CA 1
ATOM 714 C C . GLY A 1 93 ? -9.535 -22.614 -11.839 1.00 77.62 93 GLY A C 1
ATOM 715 O O . GLY A 1 93 ? -8.469 -23.033 -12.289 1.00 77.62 93 GLY A O 1
ATOM 716 N N . ILE A 1 94 ? -9.667 -21.356 -11.405 1.00 79.31 94 ILE A N 1
ATOM 717 C CA . ILE A 1 94 ? -8.615 -20.332 -11.505 1.00 79.31 94 ILE A CA 1
ATOM 718 C C . ILE A 1 94 ? -7.516 -20.607 -10.467 1.00 79.31 94 ILE A C 1
ATOM 720 O O . ILE A 1 94 ? -7.822 -20.880 -9.303 1.00 79.31 94 ILE A O 1
ATOM 724 N N . ILE A 1 95 ? -6.243 -20.505 -10.865 1.00 78.69 95 ILE A N 1
ATOM 725 C CA . ILE A 1 95 ? -5.075 -20.639 -9.975 1.00 78.69 95 ILE A CA 1
ATOM 726 C C . ILE A 1 95 ? -5.166 -19.590 -8.855 1.00 78.69 95 ILE A C 1
ATOM 728 O O . ILE A 1 95 ? -5.383 -18.409 -9.121 1.00 78.69 95 ILE A O 1
ATOM 732 N N . SER A 1 96 ? -5.038 -20.005 -7.592 1.00 73.69 96 SER A N 1
ATOM 733 C CA . SER A 1 96 ? -5.182 -19.081 -6.463 1.00 73.69 96 SER A CA 1
ATOM 734 C C . SER A 1 96 ? -3.904 -18.280 -6.190 1.00 73.69 96 SER A C 1
ATOM 736 O O . SER A 1 96 ? -2.809 -18.825 -6.118 1.00 73.69 96 SER A O 1
ATOM 738 N N . ASN A 1 97 ? -4.060 -16.981 -5.919 1.00 70.75 97 ASN A N 1
ATOM 739 C CA . ASN A 1 97 ? -2.966 -16.076 -5.530 1.00 70.75 97 ASN A CA 1
ATOM 740 C C . ASN A 1 97 ? -2.526 -16.252 -4.058 1.00 70.75 97 ASN A C 1
ATOM 742 O O . ASN A 1 97 ? -2.028 -15.312 -3.434 1.00 70.75 97 ASN A O 1
ATOM 746 N N . ARG A 1 98 ? -2.782 -17.416 -3.449 1.00 70.06 98 ARG A N 1
ATOM 747 C CA . ARG A 1 98 ? -2.365 -17.726 -2.075 1.00 70.06 98 ARG A CA 1
ATOM 748 C C . ARG A 1 98 ? -1.010 -18.429 -2.115 1.00 70.06 98 ARG A C 1
ATOM 750 O O . ARG A 1 98 ? -0.762 -19.218 -3.020 1.00 70.06 98 ARG A O 1
ATOM 757 N N . ARG A 1 99 ? -0.160 -18.171 -1.113 1.00 65.88 99 ARG A N 1
ATOM 758 C CA . ARG A 1 99 ? 1.085 -18.932 -0.913 1.00 65.88 99 ARG A CA 1
ATOM 759 C C . ARG A 1 99 ? 0.753 -20.437 -0.890 1.00 65.88 99 ARG A C 1
ATOM 761 O O . ARG A 1 99 ? -0.224 -20.801 -0.222 1.00 65.88 99 ARG A O 1
ATOM 768 N N . PRO A 1 100 ? 1.512 -21.303 -1.586 1.00 67.19 100 PRO A N 1
ATOM 769 C CA . PRO A 1 100 ? 1.377 -22.743 -1.415 1.00 67.19 100 PRO A CA 1
ATOM 770 C C . PRO A 1 100 ? 1.636 -23.092 0.057 1.00 67.19 100 PRO A C 1
ATOM 772 O O . PRO A 1 100 ? 2.556 -22.567 0.680 1.00 67.19 100 PRO A O 1
ATOM 775 N N . VAL A 1 101 ? 0.798 -23.959 0.625 1.00 62.53 101 VAL A N 1
ATOM 776 C CA . VAL A 1 101 ? 0.880 -24.379 2.040 1.00 62.53 101 VAL A CA 1
ATOM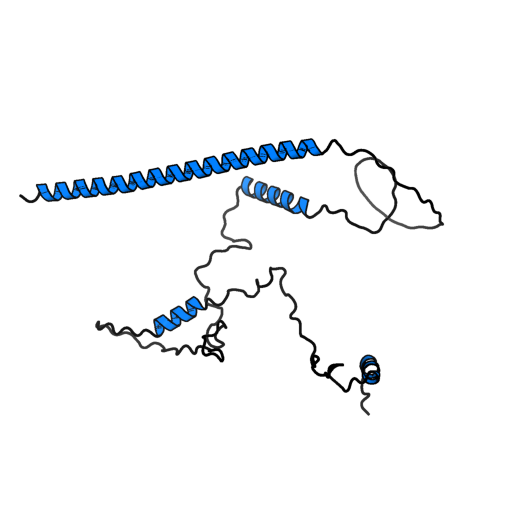 777 C C . VAL A 1 101 ? 2.029 -25.355 2.315 1.00 62.53 101 VAL A C 1
ATOM 779 O O . VAL A 1 101 ? 2.267 -25.722 3.461 1.00 62.53 101 VAL A O 1
ATOM 782 N N . THR A 1 102 ? 2.761 -25.756 1.277 1.00 56.72 102 THR A N 1
ATOM 783 C CA . THR A 1 102 ? 3.808 -26.774 1.333 1.00 56.72 102 THR A CA 1
ATOM 784 C C . THR A 1 102 ? 5.015 -26.276 0.537 1.00 56.72 102 THR A C 1
ATOM 786 O O . THR A 1 102 ? 4.893 -26.061 -0.665 1.00 56.72 102 THR A O 1
ATOM 789 N N . GLY A 1 103 ? 6.175 -26.113 1.187 1.00 55.62 103 GLY A N 1
ATOM 790 C CA . GLY A 1 103 ? 7.463 -26.169 0.476 1.00 55.62 103 GLY A CA 1
ATOM 791 C C . GLY A 1 103 ? 8.281 -24.891 0.228 1.00 55.62 103 GLY A C 1
ATOM 792 O O . GLY A 1 103 ? 9.153 -24.943 -0.627 1.00 55.62 103 GLY A O 1
ATOM 793 N N . THR A 1 104 ? 8.106 -23.778 0.953 1.00 48.62 104 THR A N 1
ATOM 794 C CA . THR A 1 104 ? 9.124 -22.693 0.946 1.00 48.62 104 THR A CA 1
ATOM 795 C C . THR A 1 104 ? 9.437 -22.180 2.354 1.00 48.62 104 THR A C 1
ATOM 797 O O . THR A 1 104 ? 8.641 -21.401 2.890 1.00 48.62 104 THR A O 1
ATOM 800 N N . PRO A 1 105 ? 10.577 -22.566 2.966 1.00 47.66 105 PRO A N 1
ATOM 801 C CA . PRO A 1 105 ? 11.074 -21.904 4.167 1.00 47.66 105 PRO A CA 1
ATOM 802 C C . PRO A 1 105 ? 11.526 -20.479 3.824 1.00 47.66 105 PRO A C 1
ATOM 804 O O . PRO A 1 105 ? 12.206 -20.254 2.826 1.00 47.66 105 PRO A O 1
ATOM 807 N N . ALA A 1 106 ? 11.188 -19.509 4.674 1.00 50.09 106 ALA A N 1
ATOM 808 C CA . ALA A 1 106 ? 11.500 -18.087 4.480 1.00 50.09 106 ALA A CA 1
ATOM 809 C C . ALA A 1 106 ? 12.983 -17.730 4.751 1.00 50.09 106 ALA A C 1
ATOM 811 O O . ALA A 1 106 ? 13.276 -16.668 5.288 1.00 50.09 106 ALA A O 1
ATOM 812 N N . SER A 1 107 ? 13.916 -18.638 4.436 1.00 44.47 107 SER A N 1
ATOM 813 C CA . SER A 1 107 ? 15.337 -18.544 4.809 1.00 44.47 107 SER A CA 1
ATOM 814 C C . SER A 1 107 ? 16.294 -18.354 3.626 1.00 44.47 107 SER A C 1
ATOM 816 O O . SER A 1 107 ? 17.502 -18.270 3.842 1.00 44.47 107 SER A O 1
ATOM 818 N N . VAL A 1 108 ? 15.790 -18.279 2.390 1.00 47.88 108 VAL A N 1
ATOM 819 C CA . VAL A 1 108 ? 16.596 -17.898 1.220 1.00 47.88 108 VAL A CA 1
ATOM 820 C C . VAL A 1 108 ? 16.259 -16.445 0.874 1.00 47.88 108 VAL A C 1
ATOM 822 O O . VAL A 1 108 ? 15.127 -16.183 0.464 1.00 47.88 108 VAL A O 1
ATOM 825 N N . PRO A 1 109 ? 17.184 -15.484 1.059 1.00 45.38 109 PRO A N 1
ATOM 826 C CA . PRO A 1 109 ? 16.906 -14.086 0.762 1.00 45.38 109 PRO A CA 1
ATOM 827 C C . PRO A 1 109 ? 16.778 -13.883 -0.758 1.00 45.38 109 PRO A C 1
ATOM 829 O O . PRO A 1 109 ? 17.685 -14.279 -1.498 1.00 45.38 109 PRO A O 1
ATOM 832 N N . PRO A 1 110 ? 15.707 -13.239 -1.258 1.00 51.16 110 PRO A N 1
ATOM 833 C CA . PRO A 1 110 ? 15.620 -12.870 -2.663 1.00 51.16 110 PRO A CA 1
ATOM 834 C C . PRO A 1 110 ? 16.661 -11.786 -2.970 1.00 51.16 110 PRO A C 1
ATOM 836 O O . PRO A 1 110 ? 16.506 -10.613 -2.622 1.00 51.16 110 PRO A O 1
ATOM 839 N N . SER A 1 111 ? 17.740 -12.183 -3.643 1.00 54.09 111 SER A N 1
ATOM 840 C CA . SER A 1 111 ? 18.753 -11.265 -4.161 1.00 54.09 111 SER A CA 1
ATOM 841 C C . SER A 1 111 ? 18.149 -10.422 -5.292 1.00 54.09 111 SER A C 1
ATOM 843 O O . SER A 1 111 ? 18.175 -10.832 -6.452 1.00 54.09 111 SER A O 1
ATOM 845 N N . GLY A 1 112 ? 17.532 -9.274 -4.973 1.00 54.06 112 GLY A N 1
ATOM 846 C CA . GLY A 1 112 ? 16.888 -8.482 -6.029 1.00 54.06 112 GLY A CA 1
ATOM 847 C C . GLY A 1 112 ? 15.959 -7.309 -5.698 1.00 54.06 112 GLY A C 1
ATOM 848 O O . GLY A 1 112 ? 15.337 -6.816 -6.634 1.00 54.06 112 GLY A O 1
ATOM 849 N N . THR A 1 113 ? 15.843 -6.796 -4.465 1.00 43.59 113 THR A N 1
ATOM 850 C CA . THR A 1 113 ? 15.060 -5.556 -4.218 1.00 43.59 113 THR A CA 1
ATOM 851 C C . THR A 1 113 ? 15.722 -4.603 -3.226 1.00 43.59 113 THR A C 1
ATOM 853 O O . THR A 1 113 ? 15.586 -4.737 -2.013 1.00 43.59 113 THR A O 1
ATOM 856 N N . ALA A 1 114 ? 16.401 -3.580 -3.752 1.00 45.16 114 ALA A N 1
ATOM 857 C CA . ALA A 1 114 ? 17.008 -2.518 -2.956 1.00 45.16 114 ALA A CA 1
ATOM 858 C C . ALA A 1 114 ? 15.992 -1.418 -2.584 1.00 45.16 114 ALA A C 1
ATOM 860 O O . ALA A 1 114 ? 15.839 -0.425 -3.298 1.00 45.16 114 ALA A O 1
ATOM 861 N N . THR A 1 115 ? 15.351 -1.557 -1.424 1.00 47.97 115 THR A N 1
ATOM 862 C CA . THR A 1 115 ? 14.691 -0.446 -0.714 1.00 47.97 115 THR A CA 1
ATOM 863 C C . THR A 1 115 ? 15.234 -0.355 0.711 1.00 47.97 115 THR A C 1
ATOM 865 O O . THR A 1 115 ? 14.745 -1.075 1.580 1.00 47.97 115 THR A O 1
ATOM 868 N N . PRO A 1 116 ? 16.243 0.496 0.976 1.00 48.75 116 PRO A N 1
ATOM 869 C CA . PRO A 1 116 ? 16.746 0.694 2.326 1.00 48.75 116 PRO A CA 1
ATOM 870 C C . PRO A 1 116 ? 15.813 1.631 3.100 1.00 48.75 116 PRO A C 1
ATOM 872 O O . PRO A 1 116 ? 15.722 2.822 2.794 1.00 48.75 116 PRO A O 1
ATOM 875 N N . ASP A 1 117 ? 15.163 1.099 4.129 1.00 42.47 117 ASP A N 1
ATOM 876 C CA . ASP A 1 117 ? 14.635 1.883 5.243 1.00 42.47 117 ASP A CA 1
ATOM 877 C C . ASP A 1 117 ? 15.184 1.279 6.542 1.00 42.47 117 ASP A C 1
ATOM 879 O O . ASP A 1 117 ? 15.235 0.059 6.674 1.00 42.47 117 ASP A O 1
ATOM 883 N N . SER A 1 118 ? 15.579 2.132 7.489 1.00 50.38 118 SER A N 1
ATOM 884 C CA . SER A 1 118 ? 16.372 1.813 8.700 1.00 50.38 118 SER A CA 1
ATOM 885 C C . SER A 1 118 ? 17.861 1.461 8.467 1.00 50.38 118 SER A C 1
ATOM 887 O O . SER A 1 118 ? 18.229 0.319 8.224 1.00 50.38 118 SER A O 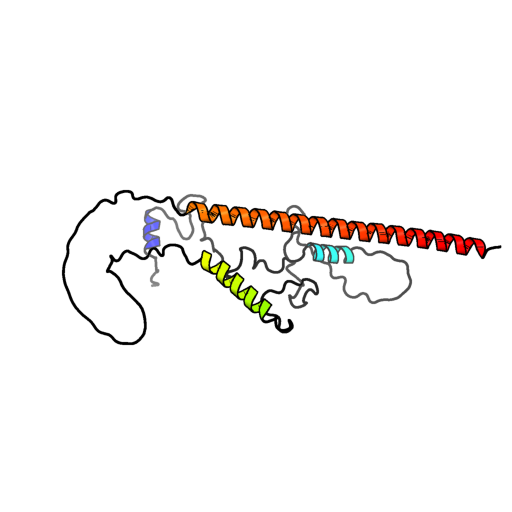1
ATOM 889 N N . ASP A 1 119 ? 18.705 2.494 8.581 1.00 49.00 119 ASP A N 1
ATOM 890 C CA . ASP A 1 119 ? 20.141 2.501 8.933 1.00 49.00 119 ASP A CA 1
ATOM 891 C C . ASP A 1 119 ? 21.074 1.392 8.380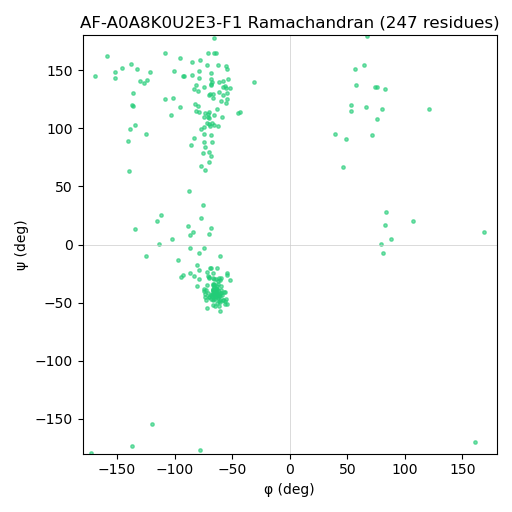 1.00 49.00 119 ASP A C 1
ATOM 893 O O . ASP A 1 119 ? 21.267 0.348 9.005 1.00 49.00 119 ASP A O 1
ATOM 897 N N . PRO A 1 120 ? 21.776 1.645 7.254 1.00 47.25 120 PRO A N 1
ATOM 898 C CA . PRO A 1 120 ? 22.799 0.735 6.749 1.00 47.25 120 PRO A CA 1
ATOM 899 C C . PRO A 1 120 ? 24.135 0.886 7.510 1.00 47.25 120 PRO A C 1
ATOM 901 O O . PRO A 1 120 ? 24.681 1.992 7.544 1.00 47.25 120 PRO A O 1
ATOM 904 N N . PRO A 1 121 ? 24.782 -0.208 7.962 1.00 49.62 121 PRO A N 1
ATOM 905 C CA . PRO A 1 121 ? 26.169 -0.177 8.452 1.00 49.62 121 PRO A CA 1
ATOM 906 C C . PRO A 1 121 ? 27.218 0.060 7.339 1.00 49.62 121 PRO A C 1
ATOM 908 O O . PRO A 1 121 ? 28.412 -0.069 7.579 1.00 49.62 121 PRO A O 1
ATOM 911 N N . PHE A 1 122 ? 26.784 0.389 6.114 1.00 50.00 122 PHE A N 1
ATOM 912 C CA . PHE A 1 122 ? 27.616 0.482 4.906 1.00 50.00 122 PHE A CA 1
ATOM 913 C C . PHE A 1 122 ? 27.370 1.732 4.037 1.00 50.00 122 PHE A C 1
ATOM 915 O O . PHE A 1 122 ? 27.859 1.808 2.910 1.00 50.00 122 PHE A O 1
ATOM 922 N N . ALA A 1 123 ? 26.652 2.746 4.537 1.00 55.16 123 ALA A N 1
ATOM 923 C CA . ALA A 1 123 ? 26.661 4.070 3.906 1.00 55.16 123 ALA A CA 1
ATOM 924 C C . ALA A 1 123 ? 27.689 4.967 4.604 1.00 55.16 123 ALA A C 1
ATOM 926 O O . ALA A 1 123 ? 27.551 5.260 5.791 1.00 55.16 123 ALA A O 1
ATOM 927 N N . GLY A 1 124 ? 28.701 5.428 3.861 1.00 65.12 124 GLY A N 1
ATOM 928 C CA . GLY A 1 124 ? 29.689 6.377 4.378 1.00 65.12 124 GLY A CA 1
ATOM 929 C C . GLY A 1 124 ? 29.034 7.646 4.950 1.00 65.12 124 GLY A C 1
ATOM 930 O O . GLY A 1 124 ? 27.931 8.013 4.524 1.00 65.12 124 GLY A O 1
ATOM 931 N N . PRO A 1 125 ? 29.687 8.328 5.911 1.00 66.62 125 PRO A N 1
ATOM 932 C CA . PRO A 1 125 ? 29.089 9.440 6.638 1.00 66.62 125 PRO A CA 1
ATOM 933 C C . PRO A 1 125 ? 28.595 10.517 5.672 1.00 66.62 125 PRO A C 1
ATOM 935 O O . PRO A 1 125 ? 29.353 11.084 4.883 1.00 66.62 125 PRO A O 1
ATOM 938 N N . LEU A 1 126 ? 27.295 10.808 5.749 1.00 67.31 126 LEU A N 1
ATOM 939 C CA . LEU A 1 126 ? 26.688 11.922 5.028 1.00 67.31 126 LEU A CA 1
ATOM 940 C C . LEU A 1 126 ? 27.448 13.197 5.388 1.00 67.31 126 LEU A C 1
ATOM 942 O O . LEU A 1 126 ? 27.644 13.486 6.568 1.00 67.31 126 LEU A O 1
ATOM 946 N N . SER A 1 127 ? 27.846 13.974 4.378 1.00 81.69 127 SER A N 1
ATOM 947 C CA . SER A 1 127 ? 28.557 15.231 4.616 1.00 81.69 127 SER A CA 1
ATOM 948 C C . SER A 1 127 ? 27.766 16.137 5.566 1.00 81.69 127 SER A C 1
ATOM 950 O O . SER A 1 127 ? 26.533 16.107 5.586 1.00 81.69 127 SER A O 1
ATOM 952 N N . LEU A 1 128 ? 28.467 16.985 6.325 1.00 77.38 128 LEU A N 1
ATOM 953 C CA . LEU A 1 128 ? 27.872 17.886 7.325 1.00 77.38 128 LEU A CA 1
ATOM 954 C C . LEU A 1 128 ? 26.722 18.749 6.751 1.00 77.38 128 LEU A C 1
ATOM 956 O O . LEU A 1 128 ? 25.745 19.070 7.421 1.00 77.38 128 LEU A O 1
ATOM 960 N N . ILE A 1 129 ? 26.806 19.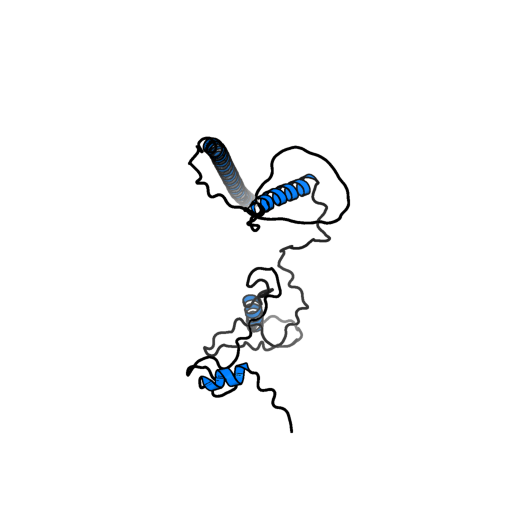081 5.460 1.00 82.62 129 ILE A N 1
ATOM 961 C CA . ILE A 1 129 ? 25.769 19.802 4.708 1.00 82.62 129 ILE A CA 1
ATOM 962 C C . ILE A 1 129 ? 24.539 18.916 4.436 1.00 82.62 129 ILE A C 1
ATOM 964 O O . ILE A 1 129 ? 23.410 19.410 4.417 1.00 82.62 129 ILE A O 1
ATOM 968 N N . GLY A 1 130 ? 24.730 17.616 4.207 1.00 87.00 130 GLY A N 1
ATOM 969 C CA . GLY A 1 130 ? 23.661 16.633 4.038 1.00 87.00 130 GLY A CA 1
ATOM 970 C C . GLY A 1 130 ? 22.871 16.391 5.325 1.00 87.00 130 GLY A C 1
ATOM 971 O O . GLY A 1 130 ? 21.638 16.369 5.279 1.00 87.00 130 GLY A O 1
ATOM 972 N N . THR A 1 131 ? 23.548 16.283 6.472 1.00 86.62 131 THR A N 1
ATOM 973 C CA . THR A 1 131 ? 22.885 16.157 7.783 1.00 86.62 131 THR A CA 1
ATOM 974 C C . THR A 1 131 ? 22.131 17.438 8.147 1.00 86.62 131 THR A C 1
ATOM 976 O O . THR A 1 131 ? 20.935 17.363 8.435 1.00 86.62 131 THR A O 1
ATOM 979 N N . ALA A 1 132 ? 22.749 18.616 7.996 1.00 87.44 132 ALA A N 1
ATOM 980 C CA . ALA A 1 132 ? 22.093 19.907 8.232 1.00 87.44 132 ALA A CA 1
ATOM 981 C C . ALA A 1 132 ? 20.846 20.122 7.347 1.00 87.44 132 ALA A C 1
ATOM 983 O O . ALA A 1 132 ? 19.793 20.541 7.832 1.00 87.44 132 ALA A O 1
ATOM 984 N N . LYS A 1 133 ? 20.913 19.776 6.050 1.00 93.19 133 LYS A N 1
ATOM 985 C CA . LYS A 1 133 ? 19.750 19.851 5.141 1.00 93.19 133 LYS A CA 1
ATOM 986 C C . LYS A 1 133 ? 18.634 18.884 5.533 1.00 93.19 133 LYS A C 1
ATOM 988 O O . LYS A 1 133 ? 17.463 19.260 5.460 1.00 93.19 133 LYS A O 1
ATOM 993 N N . ARG A 1 134 ? 18.977 17.661 5.955 1.00 92.00 134 ARG A N 1
ATOM 994 C CA . ARG A 1 134 ? 18.007 16.676 6.460 1.00 92.00 134 ARG A CA 1
ATOM 995 C C . ARG A 1 134 ? 17.314 17.196 7.719 1.00 92.00 134 ARG A C 1
ATOM 997 O O . ARG A 1 134 ? 16.093 17.091 7.819 1.00 92.00 134 ARG A O 1
ATOM 1004 N N . GLU A 1 135 ? 18.062 17.785 8.648 1.00 90.00 135 GLU A N 1
ATOM 1005 C CA . GLU A 1 135 ? 17.495 18.307 9.891 1.00 90.00 135 GLU A CA 1
ATOM 1006 C C . GLU A 1 135 ? 16.600 19.533 9.655 1.00 90.00 135 GLU A C 1
ATOM 1008 O O . GLU A 1 135 ? 15.481 19.579 10.166 1.00 90.00 135 GLU A O 1
ATOM 1013 N N . ALA A 1 136 ? 17.025 20.481 8.813 1.00 90.25 136 ALA A N 1
ATOM 1014 C CA . ALA A 1 136 ? 16.209 21.637 8.437 1.00 90.25 136 ALA A CA 1
ATOM 1015 C C . ALA A 1 136 ? 14.893 21.217 7.752 1.00 90.25 136 ALA A C 1
ATOM 1017 O O . ALA A 1 136 ? 13.826 21.740 8.082 1.00 90.25 136 ALA A O 1
ATOM 1018 N N . ALA A 1 137 ? 14.943 20.224 6.855 1.00 91.81 137 ALA A N 1
ATOM 1019 C CA . ALA A 1 137 ? 13.750 19.648 6.235 1.00 91.81 137 ALA A CA 1
ATOM 1020 C C . ALA A 1 137 ? 12.838 18.955 7.264 1.00 91.81 137 ALA A C 1
ATOM 1022 O O . ALA A 1 137 ? 11.622 19.143 7.219 1.00 91.81 137 ALA A O 1
ATOM 1023 N N . LYS A 1 138 ? 13.409 18.215 8.227 1.00 92.00 138 LYS A N 1
ATOM 1024 C CA . LYS A 1 138 ? 12.663 17.596 9.334 1.00 92.00 138 LYS A CA 1
ATOM 1025 C C . LYS A 1 138 ? 11.973 18.664 10.190 1.00 92.00 138 LYS A C 1
ATOM 1027 O O . LYS A 1 138 ? 10.755 18.621 10.334 1.00 92.00 138 LYS A O 1
ATOM 1032 N N . ARG A 1 139 ? 12.699 19.675 10.682 1.00 87.50 139 ARG A N 1
ATOM 1033 C CA . ARG A 1 139 ? 12.120 20.782 11.471 1.00 87.50 139 ARG A CA 1
ATOM 1034 C C . ARG A 1 139 ? 11.009 21.515 10.701 1.00 87.50 139 ARG A C 1
ATOM 1036 O O . ARG A 1 139 ? 9.965 21.798 11.280 1.00 87.50 139 ARG A O 1
ATOM 1043 N N . GLY A 1 140 ? 11.193 21.754 9.399 1.00 88.81 140 GLY A N 1
ATOM 1044 C CA . GLY A 1 140 ? 10.199 22.401 8.531 1.00 88.81 140 GLY A CA 1
ATOM 1045 C C . GLY A 1 140 ? 8.947 21.565 8.227 1.00 88.81 140 GLY A C 1
ATOM 1046 O O . GLY A 1 140 ? 7.878 22.139 8.024 1.00 88.81 140 GLY A O 1
ATOM 1047 N N . LEU A 1 141 ? 9.044 20.229 8.214 1.00 86.81 141 LEU A N 1
ATOM 1048 C CA . LEU A 1 141 ? 7.869 19.353 8.136 1.00 86.81 141 LEU A CA 1
ATOM 1049 C C . LEU A 1 141 ? 7.102 19.365 9.463 1.00 86.81 141 LEU A C 1
ATOM 1051 O O . LEU A 1 141 ? 5.907 19.647 9.492 1.00 86.81 141 LEU A O 1
ATOM 1055 N N . TYR A 1 142 ? 7.799 19.068 10.562 1.00 83.88 142 TYR A N 1
ATOM 1056 C CA . TYR A 1 142 ? 7.177 18.822 11.863 1.00 83.88 142 TYR A CA 1
ATOM 1057 C C . TYR A 1 142 ? 6.599 20.102 12.493 1.00 83.88 142 TYR A C 1
ATOM 1059 O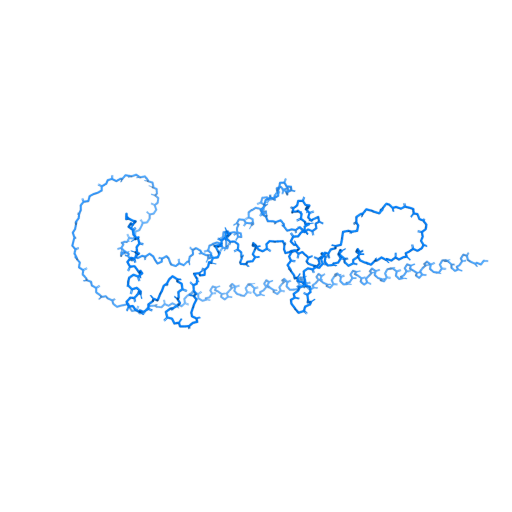 O . TYR A 1 142 ? 5.595 20.024 13.199 1.00 83.88 142 TYR A O 1
ATOM 1067 N N . SER A 1 143 ? 7.134 21.290 12.182 1.00 81.12 143 SER A N 1
ATOM 1068 C CA . SER A 1 143 ? 6.565 22.566 12.651 1.00 81.12 143 SER A CA 1
ATOM 1069 C C . SER A 1 143 ? 5.118 22.797 12.198 1.00 81.12 143 SER A C 1
ATOM 1071 O O . SER A 1 143 ? 4.355 23.436 12.921 1.00 81.12 143 SER A O 1
ATOM 1073 N N . ARG A 1 144 ? 4.715 22.239 11.045 1.00 72.50 144 ARG A N 1
ATOM 1074 C CA . ARG A 1 144 ? 3.349 22.348 10.503 1.00 72.50 144 ARG A CA 1
ATOM 1075 C C . ARG A 1 144 ? 2.350 21.381 11.143 1.00 72.50 144 ARG A C 1
ATOM 1077 O O . ARG A 1 144 ? 1.154 21.606 11.017 1.00 72.50 144 ARG A O 1
ATOM 1084 N N . PHE A 1 145 ? 2.824 20.330 11.815 1.00 73.44 145 PHE A N 1
ATOM 1085 C CA . PHE A 1 145 ? 1.976 19.335 12.484 1.00 73.44 145 PHE A CA 1
ATOM 1086 C C . PHE A 1 145 ? 1.789 19.606 13.988 1.00 73.44 145 PHE A C 1
ATOM 1088 O O . PHE A 1 145 ? 0.890 19.037 14.592 1.00 73.44 145 PHE A O 1
ATOM 1095 N N . PHE A 1 146 ? 2.585 20.504 14.583 1.00 59.88 146 PHE A N 1
ATOM 1096 C CA . PHE A 1 146 ? 2.562 20.823 16.021 1.00 59.88 146 PHE A CA 1
ATOM 1097 C C . PHE A 1 146 ? 2.051 22.241 16.354 1.00 59.88 146 PHE A C 1
ATOM 1099 O O . PHE A 1 146 ? 2.417 22.805 17.384 1.00 59.88 146 PHE A O 1
ATOM 1106 N N . ARG A 1 147 ? 1.230 22.846 15.484 1.00 64.19 147 ARG A N 1
ATOM 1107 C CA . ARG A 1 147 ? 0.513 24.112 15.751 1.00 64.19 147 ARG A CA 1
ATOM 1108 C C . ARG A 1 147 ? -0.925 24.084 15.210 1.00 64.19 147 ARG A C 1
ATOM 1110 O O . ARG A 1 147 ? -1.298 24.863 14.339 1.00 64.19 147 ARG A O 1
ATOM 1117 N N . GLY A 1 148 ? -1.737 23.180 15.751 1.00 65.56 148 GLY A N 1
ATOM 1118 C CA . GLY A 1 148 ? -3.135 23.524 16.026 1.00 65.56 148 GLY A CA 1
ATOM 1119 C C . GLY A 1 148 ? -3.208 24.213 17.396 1.00 65.56 148 GLY A C 1
ATOM 1120 O O . GLY A 1 148 ? -2.297 23.999 18.203 1.00 65.56 148 GLY A O 1
ATOM 1121 N N . PRO A 1 149 ? -4.241 25.023 17.691 1.00 64.31 149 PRO A N 1
ATOM 1122 C CA . PRO A 1 149 ? -4.541 25.398 19.067 1.00 64.31 149 PRO A CA 1
ATOM 1123 C C . PRO A 1 149 ? -4.703 24.118 19.888 1.00 64.31 149 PRO A C 1
ATOM 1125 O O . PRO A 1 149 ? -5.480 23.237 19.515 1.00 64.31 149 PRO A O 1
ATOM 1128 N N . VAL A 1 150 ? -3.950 23.993 20.979 1.00 58.66 150 VAL A N 1
ATOM 1129 C CA . VAL A 1 150 ? -4.237 22.958 21.969 1.00 58.66 150 VAL A CA 1
ATOM 1130 C C . VAL A 1 150 ? -5.509 23.416 22.665 1.00 58.66 150 VAL A C 1
ATOM 1132 O O . VAL A 1 150 ? -5.463 24.347 23.461 1.00 58.66 150 VAL A O 1
ATOM 1135 N N . LEU A 1 151 ? -6.637 22.787 22.327 1.00 54.41 151 LEU A N 1
ATOM 1136 C CA . LEU A 1 151 ? -7.879 22.889 23.093 1.00 54.41 151 LEU A CA 1
ATOM 1137 C C . LEU A 1 151 ? -7.676 22.145 24.420 1.00 54.41 151 LEU A C 1
ATOM 1139 O O . LEU A 1 151 ? -8.163 21.031 24.611 1.00 54.41 151 LEU A O 1
ATOM 1143 N N . GLY A 1 152 ? -6.865 22.734 25.300 1.00 58.69 152 GLY A N 1
ATOM 1144 C CA . GLY A 1 152 ? -6.949 22.449 26.722 1.00 58.69 152 GLY A CA 1
ATOM 1145 C C . GLY A 1 152 ? -8.270 23.018 27.247 1.00 58.69 152 GLY A C 1
ATOM 1146 O O . GLY A 1 152 ? -8.730 24.022 26.702 1.00 58.69 152 GLY A O 1
ATOM 1147 N N . PRO A 1 153 ? -8.900 22.384 28.248 1.00 57.00 153 PRO A N 1
ATOM 1148 C CA . PRO A 1 153 ? -10.047 22.983 28.920 1.00 57.00 153 PRO A CA 1
ATOM 1149 C C . PRO A 1 153 ? -9.645 24.335 29.521 1.00 57.00 153 PRO A C 1
ATOM 1151 O O . PRO A 1 153 ? -8.524 24.481 30.016 1.00 57.00 153 PRO A O 1
ATOM 1154 N N . ASP A 1 154 ? -10.551 25.306 29.427 1.00 43.41 154 ASP A N 1
ATOM 1155 C CA . ASP A 1 154 ? -10.282 26.709 29.729 1.00 43.41 154 ASP A CA 1
ATOM 1156 C C . ASP A 1 154 ? -9.747 26.924 31.151 1.00 43.41 154 ASP A C 1
ATOM 1158 O O . ASP A 1 154 ? -10.278 26.395 32.130 1.00 43.41 154 ASP A O 1
ATOM 1162 N N . HIS A 1 155 ? -8.726 27.773 31.258 1.00 40.75 155 HIS A N 1
ATOM 1163 C CA . HIS A 1 155 ? -8.434 28.503 32.483 1.00 40.75 155 HIS A CA 1
ATOM 1164 C C . HIS A 1 155 ? -8.082 29.945 32.101 1.00 40.75 155 HIS A C 1
ATOM 1166 O O . HIS A 1 155 ? -7.166 30.182 31.312 1.00 40.75 155 HIS A O 1
ATOM 1172 N N . GLU A 1 156 ? -8.874 30.879 32.625 1.00 42.69 156 GLU A N 1
ATOM 1173 C CA . GLU A 1 156 ? -8.862 32.318 32.320 1.00 42.69 156 GLU A CA 1
ATOM 1174 C C . GLU A 1 156 ? -7.558 33.035 32.776 1.00 42.69 156 GLU A C 1
ATOM 1176 O O . GLU A 1 156 ? -6.743 32.445 33.497 1.00 42.69 156 GLU A O 1
ATOM 1181 N N . PRO A 1 157 ? -7.291 34.269 32.295 1.00 57.34 157 PRO A N 1
ATOM 1182 C CA . PRO A 1 157 ? -5.933 34.769 32.082 1.00 57.34 157 PRO A CA 1
ATOM 1183 C C . PRO A 1 157 ? -5.362 35.610 33.229 1.00 57.34 157 PRO A C 1
ATOM 1185 O O . PRO A 1 157 ? -6.089 36.277 33.956 1.00 57.34 157 PRO A O 1
ATOM 1188 N N . HIS A 1 158 ? -4.030 35.732 33.261 1.00 41.78 158 HIS A N 1
ATOM 1189 C CA . HIS A 1 158 ? -3.364 36.902 33.841 1.00 41.78 158 HIS A CA 1
ATOM 1190 C C . HIS A 1 158 ? -2.182 37.396 32.993 1.00 41.78 158 HIS A C 1
ATOM 1192 O O . HIS A 1 158 ? -1.608 36.680 32.172 1.00 41.78 158 HIS A O 1
ATOM 1198 N N . THR A 1 159 ? -1.894 38.680 33.179 1.00 42.81 159 THR A N 1
ATOM 1199 C CA . THR A 1 159 ? -1.114 39.579 32.325 1.00 42.81 159 THR A CA 1
ATOM 1200 C C . THR A 1 159 ? 0.409 39.441 32.429 1.00 42.81 159 THR A C 1
ATOM 1202 O O . THR A 1 159 ? 0.957 39.333 33.519 1.00 42.81 159 THR A O 1
ATOM 1205 N N . ASP A 1 160 ? 1.061 39.603 31.276 1.00 41.69 160 ASP A N 1
ATOM 1206 C CA . ASP A 1 160 ? 2.287 40.381 31.031 1.00 41.69 160 ASP A CA 1
ATOM 1207 C C . ASP A 1 160 ? 3.586 40.176 31.855 1.00 41.69 160 ASP A C 1
ATOM 1209 O O . ASP A 1 160 ? 3.726 40.616 32.991 1.00 41.69 160 ASP A O 1
ATOM 1213 N N . THR A 1 161 ? 4.639 39.805 31.101 1.00 41.84 161 THR A N 1
ATOM 1214 C CA . THR A 1 161 ? 6.014 40.388 31.094 1.00 41.84 161 THR A CA 1
ATOM 1215 C C . THR A 1 161 ? 7.202 39.459 31.433 1.00 41.84 161 THR A C 1
ATOM 1217 O O . THR A 1 161 ? 7.385 39.008 32.551 1.00 41.84 161 THR A O 1
ATOM 1220 N N . ALA A 1 162 ? 8.074 39.301 30.424 1.00 44.78 162 ALA A N 1
ATOM 1221 C CA . ALA A 1 162 ? 9.531 39.054 30.442 1.00 44.78 162 ALA A CA 1
ATOM 1222 C C . ALA A 1 162 ? 10.187 37.897 31.252 1.00 44.78 162 ALA A C 1
ATOM 1224 O O . ALA A 1 162 ? 10.361 37.959 32.456 1.00 44.78 162 ALA A O 1
ATOM 1225 N N . ALA A 1 163 ? 10.781 36.977 30.476 1.00 48.34 163 ALA A N 1
ATOM 1226 C CA . ALA A 1 163 ? 12.193 36.539 30.506 1.00 48.34 163 ALA A CA 1
ATOM 1227 C C . ALA A 1 163 ? 12.878 35.941 31.775 1.00 48.34 163 ALA A C 1
ATOM 1229 O O . ALA A 1 163 ? 12.889 36.507 32.853 1.00 48.34 163 ALA A O 1
ATOM 1230 N N . VAL A 1 164 ? 13.649 34.871 31.497 1.00 44.53 164 VAL A N 1
ATOM 1231 C CA . VAL A 1 164 ? 14.761 34.216 32.242 1.00 44.53 164 VAL A CA 1
ATOM 1232 C C . VAL A 1 164 ? 14.545 33.502 33.601 1.00 44.53 164 VAL A C 1
ATOM 1234 O O . VAL A 1 164 ? 14.364 34.106 34.643 1.00 44.53 164 VAL A O 1
ATOM 1237 N N . SER A 1 165 ? 14.846 32.191 33.551 1.00 44.47 165 SER A N 1
ATOM 1238 C CA . SER A 1 165 ? 15.643 31.393 34.513 1.00 44.47 165 SER A CA 1
ATOM 1239 C C . SER A 1 165 ? 15.095 30.931 35.884 1.00 44.47 165 SER A C 1
ATOM 1241 O O . SER A 1 165 ? 15.171 31.637 36.874 1.00 44.47 165 SER A O 1
ATOM 1243 N N . ALA A 1 166 ? 14.845 29.612 35.935 1.00 44.19 166 ALA A N 1
ATOM 1244 C CA . ALA A 1 166 ? 15.321 28.630 36.935 1.00 44.19 166 ALA A CA 1
ATOM 1245 C C . ALA A 1 166 ? 14.762 28.541 38.389 1.00 44.19 166 ALA A C 1
ATOM 1247 O O . ALA A 1 166 ? 14.750 29.485 39.165 1.00 44.19 166 ALA A O 1
ATOM 1248 N N . SER A 1 167 ? 14.533 27.271 38.775 1.00 41.22 167 SER A N 1
ATOM 1249 C CA . SER A 1 167 ? 14.587 26.628 40.115 1.00 41.22 167 SER A CA 1
ATOM 1250 C C . SER A 1 167 ? 13.443 26.736 41.162 1.00 41.22 167 SER A C 1
ATOM 1252 O O . SER A 1 167 ? 13.230 27.756 41.797 1.00 41.22 167 SER A O 1
ATOM 1254 N N . SER A 1 168 ? 12.889 25.541 41.452 1.00 44.22 168 SER A N 1
ATOM 1255 C CA . SER A 1 168 ? 12.559 24.921 42.766 1.00 44.22 168 SER A CA 1
ATOM 1256 C C . SER A 1 168 ? 11.350 25.309 43.655 1.00 44.22 168 SER A C 1
ATOM 1258 O O . SER A 1 168 ? 11.173 26.445 44.068 1.00 44.22 168 SER A O 1
ATOM 1260 N N . SER A 1 169 ? 10.710 24.223 44.140 1.00 42.16 169 SER A N 1
ATOM 1261 C CA . SER A 1 169 ? 9.964 23.990 45.408 1.00 42.16 169 SER A CA 1
ATOM 1262 C C . SER A 1 169 ? 8.482 24.398 45.601 1.00 42.16 169 SER A C 1
ATOM 1264 O O . SER A 1 169 ? 8.051 25.501 45.307 1.00 42.16 169 SER A O 1
ATOM 1266 N N . SER A 1 170 ? 7.744 23.424 46.165 1.00 48.88 170 SER A N 1
ATOM 1267 C CA . SER A 1 170 ? 6.377 23.415 46.756 1.00 48.88 170 SER A CA 1
ATOM 1268 C C . SER A 1 170 ? 6.377 24.027 48.193 1.00 48.88 170 SER A C 1
ATOM 1270 O O . SER A 1 170 ? 7.491 24.341 48.624 1.00 48.88 170 SER A O 1
ATOM 1272 N N . PRO A 1 171 ? 5.278 24.104 49.013 1.00 48.47 171 PRO A N 1
ATOM 1273 C CA . PRO A 1 171 ? 3.882 23.624 48.824 1.00 48.47 171 PRO A CA 1
ATOM 1274 C C . PRO A 1 171 ? 2.675 24.451 49.418 1.00 48.47 171 PRO A C 1
ATOM 1276 O O . PRO A 1 171 ? 2.726 24.919 50.550 1.00 48.47 171 PRO A O 1
ATOM 1279 N N . SER A 1 172 ? 1.486 24.349 48.784 1.00 39.12 172 SER A N 1
ATOM 1280 C CA . SER A 1 172 ? 0.112 24.313 49.403 1.00 39.12 172 SER A CA 1
ATOM 1281 C C . SER A 1 172 ? -0.476 25.579 50.137 1.00 39.12 172 SER A C 1
ATOM 1283 O O . SER A 1 172 ? 0.174 26.615 50.098 1.00 39.12 172 SER A O 1
ATOM 1285 N N . PRO A 1 173 ? -1.728 25.573 50.692 1.00 59.22 173 PRO A N 1
ATOM 1286 C CA . PRO A 1 173 ? -2.992 26.175 50.161 1.00 59.22 173 PRO A CA 1
ATOM 1287 C C . PRO A 1 173 ? -3.606 27.258 51.134 1.00 59.22 173 PRO A C 1
ATOM 1289 O O . PRO A 1 173 ? -2.801 27.760 51.920 1.00 59.22 173 PRO A O 1
ATOM 1292 N N . PRO A 1 174 ? -4.930 27.631 51.219 1.00 53.62 174 PRO A N 1
ATOM 1293 C CA . PRO A 1 174 ? -6.180 27.300 50.466 1.00 53.62 174 PRO A CA 1
ATOM 1294 C C . PRO A 1 174 ? -7.145 28.502 50.119 1.00 53.62 174 PRO A C 1
ATOM 1296 O O . PRO A 1 174 ? -6.818 29.636 50.433 1.00 53.62 174 PRO A O 1
ATOM 1299 N N . GLU A 1 175 ? -8.347 28.201 49.558 1.00 35.44 175 GLU A N 1
ATOM 1300 C CA . GLU A 1 175 ? -9.654 28.960 49.552 1.00 35.44 175 GLU A CA 1
ATOM 1301 C C . GLU A 1 175 ? -9.716 30.426 48.995 1.00 35.44 175 GLU A C 1
ATOM 1303 O O . GLU A 1 175 ? -8.719 31.131 49.011 1.00 35.44 175 GLU A O 1
ATOM 1308 N N . VAL A 1 176 ? -10.805 31.005 48.430 1.00 36.28 176 VAL A N 1
ATOM 1309 C CA . VAL A 1 176 ? -12.281 30.764 48.414 1.00 36.28 176 VAL A CA 1
ATOM 1310 C C . VAL A 1 176 ? -12.976 31.434 47.178 1.00 36.28 176 VAL A C 1
ATOM 1312 O O . VAL A 1 176 ? -12.440 32.396 46.644 1.00 36.28 176 VAL A O 1
ATOM 1315 N N . GLU A 1 177 ? -14.210 30.992 46.853 1.00 37.66 177 GLU A N 1
ATOM 1316 C CA . GLU A 1 177 ? -15.394 31.729 46.293 1.00 37.66 177 GLU A CA 1
ATOM 1317 C C . GLU A 1 177 ? -15.467 32.410 44.886 1.00 37.66 177 GLU A C 1
ATOM 1319 O O . GLU A 1 177 ? -14.482 32.793 44.263 1.00 37.66 177 GLU A O 1
ATOM 1324 N N . ALA A 1 178 ? -16.727 32.516 44.412 1.00 40.81 178 ALA A N 1
ATOM 1325 C CA . ALA A 1 178 ? -17.281 32.947 43.103 1.00 40.81 178 ALA A CA 1
ATOM 1326 C C . ALA A 1 178 ? -17.035 34.427 42.668 1.00 40.81 178 ALA A C 1
ATOM 1328 O O . ALA A 1 178 ? -16.641 35.254 43.481 1.00 40.81 178 ALA A O 1
ATOM 1329 N N . ASP A 1 179 ? -17.222 34.841 41.397 1.00 33.56 179 ASP A N 1
ATOM 1330 C CA . ASP A 1 179 ? -18.516 35.227 40.765 1.00 33.56 179 ASP A CA 1
ATOM 1331 C C . ASP A 1 179 ? -18.375 35.471 39.224 1.00 33.56 179 ASP A C 1
ATOM 1333 O O . ASP A 1 179 ? -17.312 35.305 38.628 1.00 33.56 179 ASP A O 1
ATOM 1337 N N . SER A 1 180 ? -19.480 35.827 38.570 1.00 45.84 180 SER A N 1
ATOM 1338 C CA . SER A 1 180 ? -19.783 35.853 37.136 1.00 45.84 180 SER A CA 1
ATOM 1339 C C . SER A 1 180 ? -19.690 37.230 36.453 1.00 45.84 180 SER A C 1
ATOM 1341 O O . SER A 1 180 ? -20.097 38.229 37.033 1.00 45.84 180 SER A O 1
ATOM 1343 N N . THR A 1 181 ? -19.324 37.262 35.157 1.00 36.69 181 THR A N 1
ATOM 1344 C CA . THR A 1 181 ? -19.775 38.308 34.202 1.00 36.69 181 THR A CA 1
ATOM 1345 C C . THR A 1 181 ? -19.820 37.772 32.762 1.00 36.69 181 THR A C 1
ATOM 1347 O O . THR A 1 181 ? -18.952 37.008 32.348 1.00 36.69 181 THR A O 1
ATOM 1350 N N . VAL A 1 182 ? -20.814 38.196 31.971 1.00 47.38 182 VAL A N 1
ATOM 1351 C CA . VAL A 1 182 ? -20.946 37.905 30.528 1.00 47.38 182 VAL A CA 1
ATOM 1352 C C . VAL A 1 182 ? -20.670 39.176 29.723 1.00 47.38 182 VAL A C 1
ATOM 1354 O O . VAL A 1 182 ? -21.387 40.155 29.906 1.00 47.38 182 VAL A O 1
ATOM 1357 N N . GLU A 1 183 ? -19.728 39.152 28.771 1.00 41.66 183 GLU A N 1
ATOM 1358 C CA . GLU A 1 183 ? -19.548 40.243 27.795 1.00 41.66 183 GLU A CA 1
ATOM 1359 C C . GLU A 1 183 ? -19.412 39.769 26.336 1.00 41.66 183 GLU A C 1
ATOM 1361 O O . GLU A 1 183 ? -18.980 38.657 26.030 1.00 41.66 183 GLU A O 1
ATOM 1366 N N . VAL A 1 184 ? -19.836 40.641 25.415 1.00 52.94 184 VAL A N 1
ATOM 1367 C CA . VAL A 1 184 ? -20.012 40.373 23.978 1.00 52.94 184 VAL A CA 1
ATOM 1368 C C . VAL A 1 184 ? -18.838 40.946 23.168 1.00 52.94 184 VAL A C 1
ATOM 1370 O O . VAL A 1 184 ? -18.604 42.153 23.230 1.00 52.94 184 VAL A O 1
ATOM 1373 N N . PRO A 1 185 ? -18.138 40.161 22.323 1.00 45.19 185 PRO A N 1
ATOM 1374 C CA . PRO A 1 185 ? -17.013 40.678 21.548 1.00 45.19 185 PRO A CA 1
ATOM 1375 C C . PRO A 1 185 ? -17.447 41.409 20.265 1.00 45.19 185 PRO A C 1
ATOM 1377 O O . PRO A 1 185 ? -18.039 40.837 19.344 1.00 45.19 185 PRO A O 1
ATOM 1380 N N . THR A 1 186 ? -17.071 42.684 20.156 1.00 47.03 186 THR A N 1
ATOM 1381 C CA . THR A 1 186 ? -17.216 43.503 18.940 1.00 47.03 186 THR A CA 1
ATOM 1382 C C . THR A 1 186 ? -16.129 43.230 17.887 1.00 47.03 186 THR A C 1
ATOM 1384 O O . THR A 1 186 ? -14.978 42.943 18.208 1.00 47.03 186 THR A O 1
ATOM 1387 N N . LYS A 1 187 ? -16.471 43.381 16.598 1.00 53.78 187 LYS A N 1
ATOM 1388 C CA . LYS A 1 187 ? -15.552 43.199 15.452 1.00 53.78 187 LYS A CA 1
ATOM 1389 C C . LYS A 1 187 ? -14.439 44.256 15.400 1.00 53.78 187 LYS A C 1
ATOM 1391 O O . LYS A 1 187 ? -14.742 45.442 15.297 1.00 53.78 187 LYS A O 1
ATOM 1396 N N . VAL A 1 188 ? -13.176 43.829 15.265 1.00 46.59 188 VAL A N 1
ATOM 1397 C CA . VAL A 1 188 ? -12.051 44.706 14.876 1.00 46.59 188 VAL A CA 1
ATOM 1398 C C . VAL A 1 188 ? -11.224 44.115 13.717 1.00 46.59 188 VAL A C 1
ATOM 1400 O O . VAL A 1 188 ? -11.009 42.912 13.608 1.00 46.59 188 VAL A O 1
ATOM 1403 N N . LYS A 1 189 ? -10.816 45.029 12.828 1.00 53.53 189 LYS A N 1
ATOM 1404 C CA . LYS A 1 189 ? -10.071 44.935 11.555 1.00 53.53 189 LYS A CA 1
ATOM 1405 C C . LYS A 1 189 ? -9.036 43.804 11.396 1.00 53.53 189 LYS A C 1
ATOM 1407 O O . LYS A 1 189 ? -8.168 43.611 12.241 1.00 53.53 189 LYS A O 1
ATOM 1412 N N . LYS A 1 190 ? -9.006 43.203 10.195 1.00 47.69 190 LYS A N 1
ATOM 1413 C CA . LYS A 1 190 ? -7.942 42.300 9.709 1.00 47.69 190 LYS A CA 1
ATOM 1414 C C . LYS A 1 190 ? -7.633 42.552 8.223 1.00 47.69 190 LYS A C 1
ATOM 1416 O O . LYS A 1 190 ? -8.219 41.906 7.363 1.00 47.69 190 LYS A O 1
ATOM 1421 N N . GLU A 1 191 ? -6.709 43.469 7.920 1.00 52.69 191 GLU A N 1
ATOM 1422 C CA . GLU A 1 191 ? -6.396 43.856 6.523 1.00 52.69 191 GLU A CA 1
ATOM 1423 C C . GLU A 1 191 ? -4.915 43.733 6.107 1.00 52.69 191 GLU A C 1
ATOM 1425 O O . GLU A 1 191 ? -4.617 43.809 4.921 1.00 52.69 191 GLU A O 1
ATOM 1430 N N . ASN A 1 192 ? -3.971 43.490 7.028 1.00 56.19 192 ASN A N 1
ATOM 1431 C CA . ASN A 1 192 ? -2.534 43.655 6.730 1.00 56.19 192 ASN A CA 1
ATOM 1432 C C . ASN A 1 192 ? -1.735 42.354 6.470 1.00 56.19 192 ASN A C 1
ATOM 1434 O O . ASN A 1 192 ? -0.517 42.396 6.305 1.00 56.19 192 ASN A O 1
ATOM 1438 N N . ASP A 1 193 ? -2.391 41.189 6.437 1.00 55.03 193 ASP A N 1
ATOM 1439 C CA . ASP A 1 193 ? -1.711 39.882 6.299 1.00 55.03 193 ASP A CA 1
ATOM 1440 C C . ASP A 1 193 ? -1.601 39.408 4.828 1.00 55.03 193 ASP A C 1
ATOM 1442 O O . ASP A 1 193 ? -0.667 38.703 4.446 1.00 55.03 193 ASP A O 1
ATOM 1446 N N . GLY A 1 194 ? -2.513 39.858 3.953 1.00 55.03 194 GLY A N 1
ATOM 1447 C CA . GLY A 1 194 ? -2.647 39.338 2.582 1.00 55.03 194 GLY A CA 1
ATOM 1448 C C . GLY A 1 194 ? -1.473 39.629 1.633 1.00 55.03 194 GLY A C 1
ATOM 1449 O O . GLY A 1 194 ? -1.201 38.836 0.731 1.00 55.03 194 GLY A O 1
ATOM 1450 N N . MET A 1 195 ? -0.730 40.727 1.829 1.00 58.25 195 MET A N 1
ATOM 1451 C CA . MET A 1 195 ? 0.359 41.110 0.911 1.00 58.25 195 MET A CA 1
ATOM 1452 C C . MET A 1 195 ? 1.608 40.216 1.003 1.00 58.25 195 MET A C 1
ATOM 1454 O O . MET A 1 195 ? 2.381 40.142 0.041 1.00 58.25 195 MET A O 1
ATOM 1458 N N . LYS A 1 196 ? 1.844 39.532 2.133 1.00 66.94 196 LYS A N 1
ATOM 1459 C CA . LYS A 1 196 ? 3.019 38.651 2.277 1.00 66.94 196 LYS A CA 1
ATOM 1460 C C . LYS A 1 196 ? 2.875 37.383 1.429 1.00 66.94 196 LYS A C 1
ATOM 1462 O O . LYS A 1 196 ? 3.819 37.013 0.723 1.00 66.94 196 LYS A O 1
ATOM 1467 N N . ASP A 1 197 ? 1.682 36.793 1.417 1.00 77.75 197 ASP A N 1
ATOM 1468 C CA . ASP A 1 197 ? 1.380 35.562 0.679 1.00 77.75 197 ASP A CA 1
ATOM 1469 C C . ASP A 1 197 ? 1.464 35.736 -0.844 1.00 77.75 197 ASP A C 1
ATOM 1471 O O . ASP A 1 197 ? 1.947 34.846 -1.554 1.00 77.75 197 ASP A O 1
ATOM 1475 N N . GLU A 1 198 ? 1.062 36.891 -1.383 1.00 86.81 198 GLU A N 1
ATOM 1476 C CA . GLU A 1 198 ? 1.148 37.133 -2.827 1.00 86.81 198 GLU A CA 1
ATOM 1477 C C . GLU A 1 198 ? 2.607 37.201 -3.319 1.00 86.81 198 GLU A C 1
ATOM 1479 O O . GLU A 1 198 ? 2.957 36.609 -4.350 1.00 86.81 198 GLU A O 1
ATOM 1484 N N . LYS A 1 199 ? 3.492 37.842 -2.544 1.00 88.00 199 LYS A N 1
ATOM 1485 C CA . LYS A 1 199 ? 4.926 37.951 -2.862 1.00 88.00 199 LYS A CA 1
ATOM 1486 C C . LYS A 1 199 ? 5.629 36.588 -2.810 1.00 88.00 199 LYS A C 1
ATOM 1488 O O . LYS A 1 199 ? 6.444 36.288 -3.687 1.00 88.00 199 LYS A O 1
ATOM 1493 N N . GLU A 1 200 ? 5.282 35.742 -1.839 1.00 90.38 200 GLU A N 1
ATOM 1494 C CA . GLU A 1 200 ? 5.709 34.334 -1.765 1.00 90.38 200 GLU A CA 1
ATOM 1495 C C . GLU A 1 200 ? 5.227 33.529 -2.987 1.00 90.38 200 GLU A C 1
ATOM 1497 O O . GLU A 1 200 ? 6.021 32.880 -3.683 1.00 90.38 200 GLU A O 1
ATOM 1502 N N . ARG A 1 201 ? 3.936 33.635 -3.328 1.00 90.69 201 ARG A N 1
ATOM 1503 C CA . ARG A 1 201 ? 3.316 32.939 -4.470 1.00 90.69 201 ARG A CA 1
ATOM 1504 C C . ARG A 1 201 ? 3.969 33.312 -5.806 1.00 90.69 201 ARG A C 1
ATOM 1506 O O . ARG A 1 201 ? 4.183 32.436 -6.654 1.00 90.69 201 ARG A O 1
ATOM 1513 N N . LEU A 1 202 ? 4.330 34.583 -5.996 1.00 94.12 202 LEU A N 1
ATOM 1514 C CA . LEU A 1 202 ? 5.061 35.077 -7.170 1.00 94.12 202 LEU A CA 1
ATOM 1515 C C . LEU A 1 202 ? 6.480 34.494 -7.269 1.00 94.12 202 LEU A C 1
ATOM 1517 O O . LEU A 1 202 ? 6.850 33.984 -8.336 1.00 94.12 202 LEU A O 1
ATOM 1521 N N . LYS A 1 203 ? 7.250 34.486 -6.170 1.00 94.56 203 LYS A N 1
ATOM 1522 C CA . LYS A 1 203 ? 8.582 33.847 -6.120 1.00 94.56 203 LYS A CA 1
ATOM 1523 C C . LYS A 1 203 ? 8.503 32.360 -6.476 1.00 94.56 203 LYS A C 1
ATOM 1525 O O . LYS A 1 203 ? 9.243 31.893 -7.346 1.00 94.56 203 LYS A O 1
ATOM 1530 N N . LEU A 1 204 ? 7.558 31.627 -5.883 1.00 92.81 204 LEU A N 1
ATOM 1531 C CA . LEU A 1 204 ? 7.364 30.198 -6.148 1.00 92.81 204 LEU A CA 1
ATOM 1532 C C . LEU A 1 204 ? 6.984 29.927 -7.618 1.00 92.81 204 LEU A C 1
ATOM 1534 O O . LEU A 1 204 ? 7.488 28.984 -8.239 1.00 92.81 204 LEU A O 1
ATOM 1538 N N . LYS A 1 205 ? 6.141 30.782 -8.215 1.00 95.38 205 LYS A N 1
ATOM 1539 C CA . LYS A 1 205 ? 5.760 30.713 -9.639 1.00 95.38 205 LYS A CA 1
ATOM 1540 C C . LYS A 1 205 ? 6.961 30.945 -10.566 1.00 95.38 205 LYS A C 1
ATOM 1542 O O . LYS A 1 205 ? 7.062 30.260 -11.590 1.00 95.38 205 LYS A O 1
ATOM 1547 N N . ARG A 1 206 ? 7.885 31.847 -10.207 1.00 95.69 206 ARG A N 1
ATOM 1548 C CA . ARG A 1 206 ? 9.146 32.083 -10.936 1.00 95.69 206 ARG A CA 1
ATOM 1549 C C . ARG A 1 206 ? 10.086 30.876 -10.845 1.00 95.69 206 ARG A C 1
ATOM 1551 O O . ARG A 1 206 ? 10.434 30.319 -11.887 1.00 95.69 206 ARG A O 1
ATOM 1558 N N . LEU A 1 207 ? 10.364 30.384 -9.636 1.00 94.75 207 LEU A N 1
ATOM 1559 C CA . LEU A 1 207 ? 11.213 29.206 -9.406 1.00 94.75 207 LEU A CA 1
ATOM 1560 C C . LEU A 1 207 ? 10.697 27.963 -10.162 1.00 94.75 207 LEU A C 1
ATOM 1562 O O . LEU A 1 207 ? 11.460 27.219 -10.784 1.00 94.75 207 LEU A O 1
ATOM 1566 N N . ARG A 1 208 ? 9.370 27.755 -10.187 1.00 94.50 208 ARG A N 1
ATOM 1567 C CA . ARG A 1 208 ? 8.734 26.657 -10.939 1.00 94.50 208 ARG A CA 1
ATOM 1568 C C . ARG A 1 208 ? 8.896 26.807 -12.458 1.00 94.50 208 ARG A C 1
ATOM 1570 O O . ARG A 1 208 ? 9.009 25.791 -13.146 1.00 94.50 208 ARG A O 1
ATOM 1577 N N . ARG A 1 209 ? 8.909 28.035 -12.995 1.00 95.69 209 ARG A N 1
ATOM 1578 C CA . ARG A 1 209 ? 9.181 28.306 -14.422 1.00 95.69 209 ARG A CA 1
ATOM 1579 C C . ARG A 1 209 ? 10.649 28.042 -14.765 1.00 95.69 209 ARG A C 1
ATOM 1581 O O . ARG A 1 209 ? 10.908 27.357 -15.751 1.00 95.69 209 ARG A O 1
ATOM 1588 N N . GLU A 1 210 ? 11.583 28.497 -13.937 1.00 96.44 210 GLU A N 1
ATOM 1589 C CA . GLU A 1 210 ? 13.027 28.275 -14.120 1.00 96.44 210 GLU A CA 1
ATOM 1590 C C . GLU A 1 210 ? 13.375 26.774 -14.070 1.00 96.44 210 GLU A C 1
ATOM 1592 O O . GLU A 1 210 ? 13.985 26.253 -15.006 1.00 96.44 210 GLU A O 1
ATOM 1597 N N . ARG A 1 211 ? 12.850 26.023 -13.087 1.00 95.06 211 ARG A N 1
ATOM 1598 C CA . ARG A 1 211 ? 13.014 24.555 -13.013 1.00 95.06 211 ARG A CA 1
ATOM 1599 C C . ARG A 1 211 ? 12.447 23.821 -14.239 1.00 95.06 211 ARG A C 1
ATOM 1601 O O . ARG A 1 211 ? 13.027 22.826 -14.676 1.00 95.06 211 ARG A O 1
ATOM 1608 N N . LYS A 1 212 ? 11.329 24.293 -14.813 1.00 96.12 212 LYS A N 1
ATOM 1609 C CA . LYS A 1 212 ? 10.779 23.742 -16.067 1.00 96.12 212 LYS A CA 1
ATOM 1610 C C . LYS A 1 212 ? 11.696 24.026 -17.263 1.00 96.12 212 LYS A C 1
ATOM 1612 O O . LYS A 1 212 ? 11.955 23.097 -18.025 1.00 96.12 212 LYS A O 1
ATOM 1617 N N . LYS A 1 213 ? 12.219 25.253 -17.400 1.00 96.44 213 LYS A N 1
ATOM 1618 C CA . LYS A 1 213 ? 13.175 25.615 -18.465 1.00 96.44 213 LYS A CA 1
ATOM 1619 C C . LYS A 1 213 ? 14.453 24.772 -18.387 1.00 96.44 213 LYS A C 1
ATOM 1621 O O . LYS A 1 213 ? 14.830 24.170 -19.386 1.00 96.44 213 LYS A O 1
ATOM 1626 N N . ALA A 1 214 ? 15.048 24.629 -17.201 1.00 96.50 214 ALA A N 1
ATOM 1627 C CA . ALA A 1 214 ? 16.241 23.802 -16.998 1.00 96.50 214 ALA A CA 1
ATOM 1628 C C . ALA A 1 214 ? 16.009 22.317 -17.356 1.00 96.50 214 ALA A C 1
ATOM 1630 O O . ALA A 1 214 ? 16.838 21.696 -18.021 1.00 96.50 214 ALA A O 1
ATOM 1631 N N . LYS A 1 215 ? 14.850 21.744 -16.984 1.00 96.19 215 LYS A N 1
ATOM 1632 C CA . LYS A 1 215 ? 14.497 20.362 -17.360 1.00 96.19 215 LYS A CA 1
ATOM 1633 C C . LYS A 1 215 ? 14.293 20.202 -18.874 1.00 96.19 215 LYS A C 1
ATOM 1635 O O . LYS A 1 215 ? 14.634 19.150 -19.410 1.00 96.19 215 LYS A O 1
ATOM 1640 N N . ALA A 1 216 ? 13.750 21.214 -19.554 1.00 96.38 216 ALA A N 1
ATOM 1641 C CA . ALA A 1 216 ? 13.595 21.209 -21.008 1.00 96.38 216 ALA A CA 1
ATOM 1642 C C . ALA A 1 216 ? 14.954 21.288 -21.726 1.00 96.38 216 ALA A C 1
ATOM 1644 O O . ALA A 1 216 ? 15.219 20.452 -22.587 1.00 96.38 216 ALA A O 1
ATOM 1645 N N . ALA A 1 217 ? 15.837 22.204 -21.307 1.00 96.81 217 ALA A N 1
ATOM 1646 C CA . ALA A 1 217 ? 17.188 22.346 -21.856 1.00 96.81 217 ALA A CA 1
ATOM 1647 C C . ALA A 1 217 ? 17.988 21.034 -21.757 1.00 96.81 217 ALA A C 1
ATOM 1649 O O . ALA A 1 217 ? 18.435 20.514 -22.775 1.00 96.81 217 ALA A O 1
ATOM 1650 N N . ARG A 1 218 ? 18.038 20.414 -20.567 1.00 95.81 218 ARG A N 1
ATOM 1651 C CA . ARG A 1 218 ? 18.720 19.121 -20.362 1.00 95.81 218 ARG A CA 1
ATOM 1652 C C . ARG A 1 218 ? 18.121 17.975 -21.196 1.00 95.81 218 ARG A C 1
ATOM 1654 O O . ARG A 1 218 ? 18.827 17.029 -21.541 1.00 95.81 218 ARG A O 1
ATOM 1661 N N . LYS A 1 219 ? 16.819 18.020 -21.522 1.00 96.56 219 LYS A N 1
ATOM 1662 C CA . LYS A 1 219 ? 16.192 17.023 -22.412 1.00 96.56 219 LYS A CA 1
ATOM 1663 C C . LYS A 1 219 ? 16.592 17.250 -23.876 1.00 96.56 219 LYS A C 1
ATOM 1665 O O . LYS A 1 219 ? 16.852 16.270 -24.567 1.00 96.56 219 LYS A O 1
ATOM 1670 N N . ALA A 1 220 ? 16.657 18.504 -24.326 1.00 96.38 220 ALA A N 1
ATOM 1671 C CA . ALA A 1 220 ? 17.099 18.859 -25.676 1.00 96.38 220 ALA A CA 1
ATOM 1672 C C . ALA A 1 220 ? 18.584 18.519 -25.894 1.00 96.38 220 ALA A C 1
ATOM 1674 O O . ALA A 1 220 ? 18.929 17.872 -26.876 1.00 96.38 220 ALA A O 1
ATOM 1675 N N . GLU A 1 221 ? 19.444 18.845 -24.928 1.00 96.75 221 GLU A N 1
ATOM 1676 C CA . GLU A 1 221 ? 20.865 18.480 -24.932 1.00 96.75 221 GLU A CA 1
ATOM 1677 C C . GLU A 1 221 ? 21.066 16.959 -25.051 1.00 96.75 221 GLU A C 1
ATOM 1679 O O . GLU A 1 221 ? 21.776 16.494 -25.942 1.00 96.75 221 GLU A O 1
ATOM 1684 N N . LYS A 1 222 ? 20.356 16.159 -24.238 1.00 95.94 222 LYS A N 1
ATOM 1685 C CA . LYS A 1 222 ? 20.437 14.690 -24.310 1.00 95.94 222 LYS A CA 1
ATOM 1686 C C . LYS A 1 222 ? 19.924 14.117 -25.644 1.00 95.94 222 LYS A C 1
ATOM 1688 O O . LYS A 1 222 ? 20.411 13.073 -26.072 1.00 95.94 222 LYS A O 1
ATOM 1693 N N . ALA A 1 223 ? 18.967 14.772 -26.304 1.00 95.75 223 ALA A N 1
ATOM 1694 C CA . ALA A 1 223 ? 18.518 14.391 -27.647 1.00 95.75 223 ALA A CA 1
ATOM 1695 C C . ALA A 1 223 ? 19.561 14.742 -28.730 1.00 95.75 223 ALA A C 1
ATOM 1697 O O . ALA A 1 223 ? 19.817 13.934 -29.624 1.00 95.75 223 ALA A O 1
ATOM 1698 N N . ASN A 1 224 ? 20.222 15.896 -28.611 1.00 93.56 224 ASN A N 1
ATOM 1699 C CA . ASN A 1 224 ? 21.301 16.299 -29.516 1.00 93.56 224 ASN A CA 1
ATOM 1700 C C . ASN A 1 224 ? 22.546 15.406 -29.378 1.00 93.56 224 ASN A C 1
ATOM 1702 O O . ASN A 1 224 ? 23.188 15.109 -30.380 1.00 93.56 224 ASN A O 1
ATOM 1706 N N . MET A 1 225 ? 22.873 14.929 -28.169 1.00 94.12 225 MET A N 1
ATOM 1707 C CA . MET A 1 225 ? 23.957 13.952 -27.990 1.00 94.12 225 MET A CA 1
ATOM 1708 C C . MET A 1 225 ? 23.650 12.629 -28.703 1.00 94.12 225 MET A C 1
ATOM 1710 O O . MET A 1 225 ? 24.458 12.193 -29.516 1.00 94.12 225 MET A O 1
ATOM 1714 N N . LYS A 1 226 ? 22.459 12.047 -28.487 1.00 93.69 226 LYS A N 1
ATOM 1715 C CA . LYS A 1 226 ? 22.046 10.790 -29.143 1.00 93.69 226 LYS A CA 1
ATOM 1716 C C . LYS A 1 226 ? 22.066 10.874 -30.670 1.00 93.69 226 LYS A C 1
ATOM 1718 O O . LYS A 1 226 ? 22.650 10.028 -31.330 1.00 93.69 226 LYS A O 1
ATOM 1723 N N . THR A 1 227 ? 21.494 11.936 -31.236 1.00 91.69 227 THR A N 1
ATOM 1724 C CA . THR A 1 22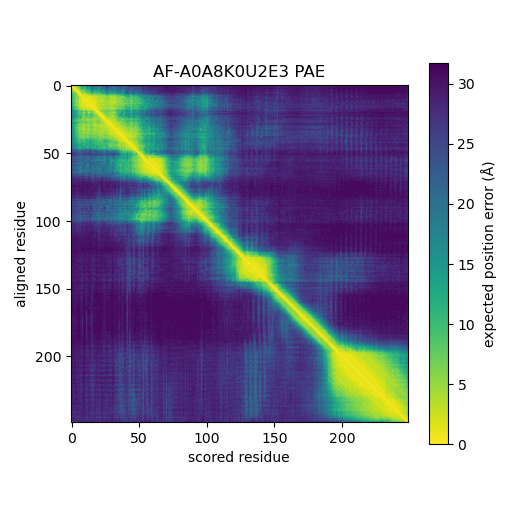7 ? 21.466 12.121 -32.700 1.00 91.69 227 THR A CA 1
ATOM 1725 C C . THR A 1 227 ? 22.846 12.405 -33.305 1.00 91.69 227 THR A C 1
ATOM 1727 O O . THR A 1 227 ? 23.038 12.208 -34.505 1.00 91.69 227 THR A O 1
ATOM 1730 N N . ARG A 1 228 ? 23.827 12.854 -32.506 1.00 91.75 228 ARG A N 1
ATOM 1731 C CA . ARG A 1 228 ? 25.235 12.963 -32.923 1.00 91.75 228 ARG A CA 1
ATOM 1732 C C . ARG A 1 228 ? 25.961 11.616 -32.850 1.00 91.75 228 ARG A C 1
ATOM 1734 O O . ARG A 1 228 ? 26.797 11.353 -33.708 1.00 91.75 228 ARG A O 1
ATOM 1741 N N . GLU A 1 229 ? 25.636 10.794 -31.858 1.00 92.50 229 GLU A N 1
ATOM 1742 C CA . GLU A 1 229 ? 26.163 9.438 -31.656 1.00 92.50 229 GLU A CA 1
ATOM 1743 C C . GLU A 1 229 ? 25.722 8.503 -32.799 1.00 92.50 229 GLU A C 1
ATOM 1745 O O . GLU A 1 229 ? 26.574 7.977 -33.515 1.00 92.50 229 GLU A O 1
ATOM 1750 N N . GLU A 1 230 ? 24.416 8.441 -33.087 1.00 91.50 230 GLU A N 1
ATOM 1751 C CA . GLU A 1 230 ? 23.833 7.671 -34.205 1.00 91.50 230 GLU A CA 1
ATOM 1752 C C . GLU A 1 230 ? 24.466 8.050 -35.563 1.00 91.50 230 GLU A C 1
ATOM 1754 O O . GLU A 1 230 ? 24.924 7.191 -36.318 1.00 91.50 230 GLU A O 1
ATOM 1759 N N . LYS A 1 231 ? 24.601 9.355 -35.850 1.00 90.19 231 LYS A N 1
ATOM 1760 C CA . LYS A 1 231 ? 25.261 9.849 -37.077 1.00 90.19 231 LYS A CA 1
ATOM 1761 C C . LYS A 1 231 ? 26.762 9.546 -37.139 1.00 90.19 231 LYS A C 1
ATOM 1763 O O . LYS A 1 231 ? 27.326 9.538 -38.235 1.00 90.19 231 LYS A O 1
ATOM 1768 N N . GLY A 1 232 ? 27.415 9.359 -35.993 1.00 89.38 232 GLY A N 1
ATOM 1769 C CA . GLY A 1 232 ? 28.823 8.975 -35.910 1.00 89.38 232 GLY A CA 1
ATOM 1770 C C . GLY A 1 232 ? 29.030 7.513 -36.297 1.00 89.38 232 GLY A C 1
ATOM 1771 O O . GLY A 1 232 ? 29.909 7.212 -37.108 1.00 89.38 232 GLY A O 1
ATOM 1772 N N . GLU A 1 233 ? 28.182 6.618 -35.785 1.00 90.31 233 GLU A N 1
ATOM 1773 C CA . GLU A 1 233 ? 28.238 5.195 -36.126 1.00 90.31 233 GLU A CA 1
ATOM 1774 C C . GLU A 1 233 ? 28.002 4.933 -37.615 1.00 90.31 233 GLU A C 1
ATOM 1776 O O . GLU A 1 233 ? 28.731 4.148 -38.224 1.00 90.31 233 GLU A O 1
ATOM 1781 N N . ASP A 1 234 ? 27.012 5.590 -38.221 1.00 89.88 234 ASP A N 1
ATOM 1782 C CA . ASP A 1 234 ? 26.693 5.371 -39.634 1.00 89.88 234 ASP A CA 1
ATOM 1783 C C . ASP A 1 234 ? 27.817 5.853 -40.561 1.00 89.88 234 ASP A C 1
ATOM 1785 O O . ASP A 1 234 ? 28.174 5.157 -41.514 1.00 89.88 234 ASP A O 1
ATOM 1789 N N . GLN A 1 235 ? 28.473 6.974 -40.240 1.00 88.62 235 GLN A N 1
ATOM 1790 C CA . GLN A 1 235 ? 29.681 7.391 -40.962 1.00 88.62 235 GLN A CA 1
ATOM 1791 C C . GLN A 1 235 ? 30.828 6.383 -40.803 1.00 88.62 235 GLN A C 1
ATOM 1793 O O . GLN A 1 235 ? 31.542 6.115 -41.773 1.00 88.62 235 GLN A O 1
ATOM 1798 N N . LEU A 1 236 ? 30.997 5.786 -39.618 1.00 88.75 236 LEU A N 1
ATOM 1799 C CA . LEU A 1 236 ? 32.015 4.759 -39.386 1.00 88.75 236 LEU A CA 1
ATOM 1800 C C . LEU A 1 236 ? 31.739 3.493 -40.221 1.00 88.75 236 LEU A C 1
ATOM 1802 O O . LEU A 1 236 ? 32.649 2.977 -40.876 1.00 88.75 236 LEU A O 1
ATOM 1806 N N . LYS A 1 237 ? 30.477 3.038 -40.263 1.00 90.12 237 LYS A N 1
ATOM 1807 C CA . LYS A 1 237 ? 30.021 1.893 -41.077 1.00 90.12 237 LYS A CA 1
ATOM 1808 C C . LYS A 1 237 ? 30.256 2.142 -42.573 1.00 90.12 237 LYS A C 1
ATOM 1810 O O . LYS A 1 237 ? 30.791 1.268 -43.256 1.00 90.12 237 LYS A O 1
ATOM 1815 N N . VAL A 1 238 ? 29.938 3.340 -43.078 1.00 89.81 238 VAL A N 1
ATOM 1816 C CA . VAL A 1 238 ? 30.178 3.720 -44.485 1.00 89.81 238 VAL A CA 1
ATOM 1817 C C . VAL A 1 238 ? 31.673 3.741 -44.820 1.00 89.81 238 VAL A C 1
ATOM 1819 O O . VAL A 1 238 ? 32.068 3.176 -45.842 1.00 89.81 238 VAL A O 1
ATOM 1822 N N . ARG A 1 239 ? 32.527 4.318 -43.960 1.00 88.69 239 ARG A N 1
ATOM 1823 C CA . ARG A 1 239 ? 33.987 4.327 -44.183 1.00 88.69 239 ARG A CA 1
ATOM 1824 C C . ARG A 1 239 ? 34.574 2.913 -44.187 1.00 88.69 239 ARG A C 1
ATOM 1826 O O . ARG A 1 239 ? 35.352 2.600 -45.085 1.00 88.69 239 ARG A O 1
ATOM 1833 N N . LYS A 1 240 ? 34.150 2.041 -43.262 1.00 89.12 240 LYS A N 1
ATOM 1834 C CA . LYS A 1 240 ? 34.594 0.636 -43.214 1.00 89.12 240 LYS A CA 1
ATOM 1835 C C . LYS A 1 240 ? 34.148 -0.161 -44.448 1.00 89.12 240 LYS A C 1
ATOM 1837 O O . LYS A 1 240 ? 34.939 -0.919 -44.997 1.00 89.12 240 LYS A O 1
ATOM 1842 N N . LYS A 1 241 ? 32.920 0.057 -44.940 1.00 88.19 241 LYS A N 1
ATOM 1843 C CA . LYS A 1 241 ? 32.429 -0.581 -46.176 1.00 88.19 241 LYS A CA 1
ATOM 1844 C C . LYS A 1 241 ? 33.183 -0.117 -47.430 1.00 88.19 241 LYS A C 1
ATOM 1846 O O . LYS A 1 241 ? 33.284 -0.893 -48.373 1.00 88.19 241 LYS A O 1
ATOM 1851 N N . LYS A 1 242 ? 33.700 1.120 -47.453 1.00 87.31 242 LYS A N 1
ATOM 1852 C CA . LYS A 1 242 ? 34.541 1.595 -48.560 1.00 87.31 242 LYS A CA 1
ATOM 1853 C C . LYS A 1 242 ? 35.935 0.957 -48.530 1.00 87.31 242 LYS A C 1
ATOM 1855 O O . LYS A 1 242 ? 36.340 0.421 -49.549 1.00 87.31 242 LYS A O 1
ATOM 1860 N N . ALA A 1 243 ? 36.608 0.933 -47.376 1.00 85.38 243 ALA A N 1
ATOM 1861 C CA . ALA A 1 243 ? 37.934 0.313 -47.241 1.00 85.38 243 ALA A CA 1
ATOM 1862 C C . ALA A 1 243 ? 37.940 -1.156 -47.714 1.00 85.38 243 ALA A C 1
ATOM 1864 O O . ALA A 1 243 ? 38.665 -1.504 -48.637 1.00 85.38 243 ALA A O 1
ATOM 1865 N N . ASN A 1 244 ? 37.007 -1.974 -47.208 1.00 82.38 244 ASN A N 1
ATOM 1866 C CA . ASN A 1 244 ? 36.847 -3.378 -47.615 1.00 82.38 244 ASN A CA 1
ATOM 1867 C C . ASN A 1 244 ? 36.522 -3.602 -49.112 1.00 82.38 244 ASN A C 1
ATOM 1869 O O . ASN A 1 244 ? 36.476 -4.753 -49.539 1.00 82.38 244 ASN A O 1
ATOM 1873 N N . ARG A 1 245 ? 36.211 -2.556 -49.889 1.00 83.88 245 ARG A N 1
ATOM 1874 C CA . ARG A 1 245 ? 35.975 -2.652 -51.338 1.00 83.88 245 ARG A CA 1
ATOM 1875 C C . ARG A 1 245 ? 37.234 -2.344 -52.153 1.00 83.88 245 ARG A C 1
ATOM 1877 O O . ARG A 1 245 ? 37.341 -2.843 -53.267 1.00 83.88 245 ARG A O 1
ATOM 1884 N N . ASP A 1 246 ? 38.139 -1.533 -51.613 1.00 78.12 246 ASP A N 1
ATOM 1885 C CA . ASP A 1 246 ? 39.344 -1.095 -52.315 1.00 78.12 246 ASP A CA 1
ATOM 1886 C C . ASP A 1 246 ? 40.502 -2.116 -52.141 1.00 78.12 246 ASP A C 1
ATOM 1888 O O . ASP A 1 246 ? 41.324 -2.241 -53.040 1.00 78.12 246 ASP A O 1
ATOM 1892 N N . ASP A 1 247 ? 40.499 -2.929 -51.070 1.00 75.12 247 ASP A N 1
ATOM 1893 C CA . ASP A 1 247 ? 41.469 -4.025 -50.810 1.00 75.12 247 ASP A CA 1
ATOM 1894 C C . ASP A 1 247 ? 41.120 -5.374 -51.505 1.00 75.12 247 ASP A C 1
ATOM 1896 O O . ASP A 1 247 ? 41.662 -6.423 -51.154 1.00 75.12 247 ASP A O 1
ATOM 1900 N N . GLY A 1 248 ? 40.150 -5.386 -52.429 1.00 68.38 248 GLY A N 1
ATOM 1901 C CA . GLY A 1 248 ? 39.563 -6.603 -53.022 1.00 68.38 248 GLY A CA 1
ATOM 1902 C C . GLY A 1 248 ? 39.798 -6.793 -54.526 1.00 68.38 248 GLY A C 1
ATOM 1903 O O . GLY A 1 248 ? 39.013 -7.504 -55.160 1.00 68.38 248 GLY A O 1
ATOM 1904 N N . LEU A 1 249 ? 40.807 -6.121 -55.088 1.00 48.38 249 LEU A N 1
ATOM 1905 C CA . LEU A 1 249 ? 41.188 -6.098 -56.509 1.00 48.38 249 LEU A CA 1
ATOM 1906 C C . LEU A 1 249 ? 42.696 -6.329 -56.670 1.00 48.38 249 LEU A C 1
ATOM 1908 O O . LEU A 1 249 ? 43.051 -7.006 -57.658 1.00 48.38 249 LEU A O 1
#

Radius of gyration: 37.84 Å; Cα contacts (8 Å, |Δi|>4): 39; chains: 1; bounding box: 78×82×107 Å

Solvent-accessible surface area (backbone atoms only — not comparable to full-atom values): 17415 Å² total; per-residue (Å²): 133,85,82,78,83,74,51,74,67,54,61,58,42,38,77,75,67,44,87,55,96,44,60,36,95,46,93,93,44,73,47,65,86,83,85,76,81,77,81,89,65,92,66,62,93,69,49,92,56,59,79,66,72,55,57,67,57,57,50,46,58,52,49,57,72,67,60,78,75,86,68,92,67,96,76,92,78,82,92,79,71,91,74,78,81,80,75,61,54,42,99,86,68,48,78,47,93,63,78,71,94,71,91,74,77,97,80,72,80,78,90,81,76,95,74,94,75,84,85,69,100,80,64,78,83,70,51,74,67,54,50,52,52,52,50,53,51,48,53,63,54,54,58,71,74,74,66,69,87,80,85,64,83,88,75,87,88,84,83,90,84,82,87,86,84,87,86,86,84,85,85,87,89,80,90,83,90,88,90,88,87,90,86,82,89,78,93,79,90,88,81,84,68,65,69,60,58,53,56,52,52,52,51,54,54,48,55,55,49,52,56,50,49,54,54,51,51,57,51,52,51,56,51,54,50,50,59,50,49,57,56,48,54,54,52,50,52,53,53,52,58,50,55,70,58,71,81,70,122

Foldseek 3Di:
DDDPPDDPVNVVVVVLVPPDQQDDSDPPDGRDDDDDDDDPDPDDDCVVVDPQPPVVVVVVVLVVLVPPDPPPDDDDDDPPDPDNDDFDADPVRHGDSDDPPDDDDPPDDPPDDDDDDPDDPPDDDDPPVRVVVVVVVVCVVVVVVPDDPPPDPDDDDDDDDDDDDDDDDDDDDDDDDDDDDDDDDDDDDDDPPPVVVVVVVVVVVVVVVVVVVVVVVVVVVVVVVVVVVVVVVVVVVVVVVVVVVVVPD

pLDDT: mean 70.48, std 18.6, range [33.56, 96.81]

Secondary structure (DSSP, 8-state):
-------HHHHHHHHTT--STT--SSTTS-SS--------SSS-TTTTS-S---HHHHHHHHHHHH----------------------B-TTSPBP-SPPSSS--TTS--TT-----S--TTSPPPPHHHHHHHHHHHHHHHTTTS-S---PPP-----------------------------PPPP----SSHHHHHHHHHHHHHHHHHHHHHHHHHHHHHHHHHHHHHHHHHHHHHHHHHHHHHT--

Sequence (249 aa):
MPLDKQSYGQSYLASYGWSGKGTGLRHGAIERPLAIPPKKNLGGLGKDRDEAFPFWDHLFAAASKAITIKVTSDEEDDPSEVTTVNFNRTTTGIISNRRPVTGTPASVPPSGTATPDSDPPFAGPLSLIGTAKREAAKRGLYSRFFRGPVLGPDHEPHTDTAAVSASSSSPSPPEVEADSTVEVPTKVKKENDGMKDEKERLKLKRLRRERKKAKAARKAEKANMKTREEKGEDQLKVRKKKANRDDGL